Protein AF-A0A9X8ITJ8-F1 (afdb_monomer)

Radius of gyration: 40.91 Å; Cα contacts (8 Å, |Δi|>4): 248; chains: 1; bounding box: 69×49×124 Å

Nearest PDB structures (foldseek):
  6hq7-assembly1_B  TM=3.223E-01  e=3.872E-01  Bdellovibrio bacteriovorus HD100
  9g13-assembly1_C  TM=2.365E-01  e=6.715E-01  Lama glama
  7nj5-assembly1_F  TM=3.091E-01  e=2.255E+00  Camelidae mixed library
  4n8p-assembly1_A-2  TM=1.541E-01  e=2.255E+00  Ornithorhynchus anatinus

InterPro domains:
  IPR001633 EAL domain [PS50883] (150-188)
  IPR024744 Putative cyclic diguanylate phosphodiesterase, CSS motif-containing domain [PF12792] (1-122)
  IPR035919 EAL domain superfamily [SSF141868] (155-188)

Mean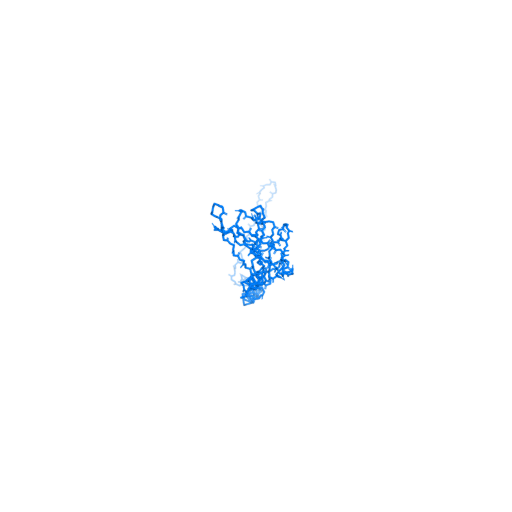 predicted aligned error: 10.71 Å

Organism: Bacillus cereus (NCBI:txid1396)

Structure (mmCIF, N/CA/C/O backbone):
data_AF-A0A9X8ITJ8-F1
#
_entry.id   AF-A0A9X8ITJ8-F1
#
loop_
_atom_site.group_PDB
_atom_site.id
_atom_site.type_symbol
_atom_site.label_atom_id
_atom_site.label_alt_id
_atom_site.label_comp_id
_atom_site.label_asym_id
_atom_site.label_entity_id
_atom_site.label_seq_id
_atom_site.pdbx_PDB_ins_code
_atom_site.Cartn_x
_atom_site.Cartn_y
_atom_site.Cartn_z
_atom_site.occupancy
_atom_site.B_iso_or_equiv
_atom_site.auth_seq_id
_atom_site.auth_comp_id
_atom_site.auth_asym_id
_atom_site.auth_atom_id
_atom_site.pdbx_PDB_model_num
ATOM 1 N N . SER A 1 1 ? -12.767 -15.188 39.287 1.00 61.22 1 SER A N 1
ATOM 2 C CA . SER A 1 1 ? -12.735 -13.930 40.061 1.00 61.22 1 SER A CA 1
ATOM 3 C C . SER A 1 1 ? -12.943 -12.773 39.098 1.00 61.22 1 SER A C 1
ATOM 5 O O . SER A 1 1 ? -12.322 -12.807 38.046 1.00 61.22 1 SER A O 1
ATOM 7 N N . SER A 1 2 ? -13.831 -11.817 39.389 1.00 78.44 2 SER A N 1
ATOM 8 C CA . SER A 1 2 ? -14.044 -10.599 38.577 1.00 78.44 2 SER A CA 1
ATOM 9 C C . SER A 1 2 ? -13.356 -9.415 39.270 1.00 78.44 2 SER A C 1
ATOM 11 O O . SER A 1 2 ? -13.394 -9.357 40.498 1.00 78.44 2 SER A O 1
ATOM 13 N N . LEU A 1 3 ? -12.731 -8.503 38.508 1.00 83.25 3 LEU A N 1
ATOM 14 C CA . LEU A 1 3 ? -11.999 -7.340 39.044 1.00 83.25 3 LEU A CA 1
ATOM 15 C C . LEU A 1 3 ? -12.893 -6.438 39.911 1.00 83.25 3 LEU A C 1
ATOM 17 O O . LEU A 1 3 ? -12.451 -5.945 40.942 1.00 83.25 3 LEU A O 1
ATOM 21 N N . PHE A 1 4 ? -14.156 -6.271 39.512 1.00 84.50 4 PHE A N 1
ATOM 22 C CA . PHE A 1 4 ? -15.108 -5.366 40.164 1.00 84.50 4 PHE A CA 1
ATOM 23 C C . PHE A 1 4 ? -16.274 -6.078 40.862 1.00 84.50 4 PHE A C 1
ATOM 25 O O . PHE A 1 4 ? -17.150 -5.427 41.421 1.00 84.50 4 PHE A O 1
ATOM 32 N N . GLY A 1 5 ? -16.323 -7.412 40.840 1.00 88.31 5 GLY A N 1
ATOM 33 C CA . GLY A 1 5 ? -17.484 -8.157 41.330 1.00 88.31 5 GLY A CA 1
ATOM 34 C C . GLY A 1 5 ? -18.750 -7.831 40.527 1.00 88.31 5 GLY A C 1
ATOM 35 O O . GLY A 1 5 ? -18.713 -7.811 39.295 1.00 88.31 5 GLY A O 1
ATOM 36 N N . GLN A 1 6 ? -19.869 -7.615 41.223 1.00 86.94 6 GLN A N 1
ATOM 37 C CA . GLN A 1 6 ? -21.083 -7.056 40.626 1.00 86.94 6 GLN A CA 1
ATOM 38 C C . GLN A 1 6 ? -20.930 -5.539 40.511 1.00 86.94 6 GLN A C 1
ATOM 40 O O . GLN A 1 6 ? -20.801 -4.852 41.521 1.00 86.94 6 GLN A O 1
ATOM 45 N N . PHE A 1 7 ? -20.993 -5.022 39.289 1.00 86.62 7 PHE A N 1
ATOM 46 C CA . PHE A 1 7 ? -20.994 -3.589 39.021 1.00 86.62 7 PHE A CA 1
ATOM 47 C C . PHE A 1 7 ? -22.157 -3.235 38.092 1.00 86.62 7 PHE A C 1
ATOM 49 O O . PHE A 1 7 ? -22.729 -4.101 37.426 1.00 86.62 7 PHE A O 1
ATOM 56 N N . LYS A 1 8 ? -22.524 -1.955 38.071 1.00 86.12 8 LYS A N 1
ATOM 57 C CA . LYS A 1 8 ? -23.558 -1.414 37.191 1.00 86.12 8 LYS A CA 1
ATOM 58 C C . LYS A 1 8 ? -23.012 -0.160 36.529 1.00 86.12 8 LYS A C 1
ATOM 60 O O . LYS A 1 8 ? -22.630 0.775 37.224 1.00 86.12 8 LYS A O 1
ATOM 65 N N . GLU A 1 9 ? -23.012 -0.146 35.207 1.00 85.12 9 GLU A N 1
ATOM 66 C CA . GLU A 1 9 ? -22.560 0.981 34.396 1.00 85.12 9 GLU A CA 1
ATOM 67 C C . GLU A 1 9 ? -23.634 1.324 33.363 1.00 85.12 9 GLU A C 1
ATOM 69 O O . GLU A 1 9 ? -24.359 0.446 32.884 1.00 85.12 9 GLU A O 1
ATOM 74 N N . ALA A 1 10 ? -23.794 2.614 33.074 1.00 86.00 10 ALA A N 1
ATOM 75 C CA . ALA A 1 10 ? -24.738 3.067 32.065 1.00 86.00 10 ALA A CA 1
ATOM 76 C C . ALA A 1 10 ? -24.139 2.844 30.672 1.00 86.00 10 ALA A C 1
ATOM 78 O O . ALA A 1 10 ? -23.061 3.342 30.372 1.00 86.00 10 ALA A O 1
ATOM 79 N N . VAL A 1 11 ? -24.857 2.120 29.812 1.00 87.00 11 VAL A N 1
ATOM 80 C CA . VAL A 1 11 ? -24.461 1.913 28.414 1.00 87.00 11 VAL A CA 1
ATOM 81 C C . VAL A 1 11 ? -25.235 2.895 27.544 1.00 87.00 11 VAL A C 1
ATOM 83 O O . VAL A 1 11 ? -26.450 2.759 27.389 1.00 87.00 11 VAL A O 1
ATOM 86 N N . ASN A 1 12 ? -24.542 3.874 26.969 1.00 88.69 12 ASN A N 1
ATOM 87 C CA . ASN A 1 12 ? -25.133 4.824 26.034 1.00 88.69 12 ASN A CA 1
ATOM 88 C C . ASN A 1 12 ? -25.007 4.299 24.597 1.00 88.69 12 ASN A C 1
ATOM 90 O O . ASN A 1 12 ? -23.912 4.035 24.113 1.00 88.69 12 ASN A O 1
ATOM 94 N N . ALA A 1 13 ? -26.132 4.145 23.895 1.00 87.00 13 ALA A N 1
ATOM 95 C CA . ALA A 1 13 ? -26.123 3.641 22.522 1.00 87.00 13 ALA A CA 1
ATOM 96 C C . ALA A 1 13 ? -25.515 4.641 21.521 1.00 87.00 13 ALA A C 1
ATOM 98 O O . ALA A 1 13 ? -25.055 4.218 20.465 1.00 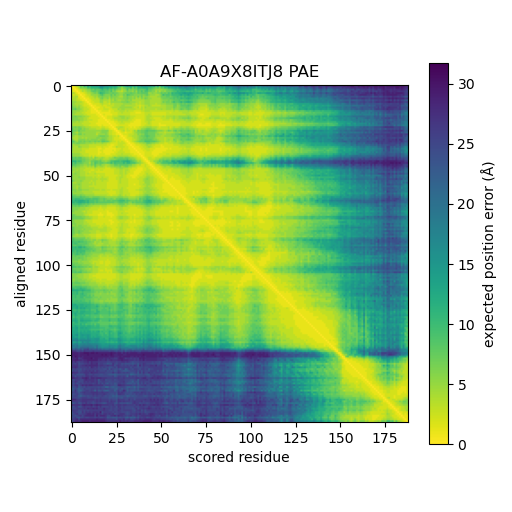87.00 13 ALA A O 1
ATOM 99 N N . GLY A 1 14 ? -25.502 5.938 21.855 1.00 88.75 14 GLY A N 1
ATOM 100 C CA . GLY A 1 14 ? -24.944 6.995 21.006 1.00 88.75 14 GLY A CA 1
ATOM 101 C C . GLY A 1 14 ? -23.421 6.952 20.867 1.00 88.75 14 GLY A C 1
ATOM 102 O O . GLY A 1 14 ? -22.895 7.504 19.908 1.00 88.75 14 GLY A O 1
ATOM 103 N N . ASP A 1 15 ? -22.727 6.257 21.770 1.00 91.25 15 ASP A N 1
ATOM 104 C CA . ASP A 1 15 ? -21.266 6.121 21.719 1.00 91.25 15 ASP A CA 1
ATOM 105 C C . ASP A 1 15 ? -20.824 5.092 20.659 1.00 91.25 15 ASP A C 1
ATOM 107 O O . ASP A 1 15 ? -19.656 5.029 20.280 1.00 91.25 15 ASP A O 1
ATOM 111 N N . TYR A 1 16 ? -21.762 4.278 20.160 1.00 93.44 16 TYR A N 1
ATOM 112 C CA . TYR A 1 16 ? -21.500 3.219 19.195 1.00 93.44 16 TYR A CA 1
ATOM 113 C C . TYR A 1 16 ? -21.839 3.683 17.776 1.00 93.44 16 TYR A C 1
ATOM 115 O O . TYR A 1 16 ? -22.975 4.064 17.484 1.00 93.44 16 TYR A O 1
ATOM 123 N N . HIS A 1 17 ? -20.888 3.532 16.858 1.00 94.06 17 HIS A N 1
ATOM 124 C CA . HIS A 1 17 ? -21.125 3.632 15.426 1.00 94.06 17 HIS A CA 1
ATOM 125 C C . HIS A 1 17 ? -22.205 2.621 15.012 1.00 94.06 17 HIS A C 1
ATOM 127 O O . HIS A 1 17 ? -22.133 1.430 15.347 1.00 94.06 17 HIS A O 1
ATOM 133 N N . GLU A 1 18 ? -23.258 3.127 14.363 1.00 90.44 18 GLU A N 1
ATOM 134 C CA . GLU A 1 18 ? -24.483 2.384 14.025 1.00 90.44 18 GLU A CA 1
ATOM 135 C C . GLU A 1 18 ? -25.140 1.657 15.220 1.00 90.44 18 GLU A C 1
ATOM 137 O O . GLU A 1 18 ? -25.845 0.659 15.050 1.00 90.44 18 GLU A O 1
ATOM 142 N N . GLY A 1 19 ? -24.891 2.111 16.453 1.00 90.19 19 GLY A N 1
ATOM 143 C CA . GLY A 1 19 ? -25.394 1.468 17.669 1.00 90.19 19 GLY A CA 1
ATOM 144 C C . GLY A 1 19 ? -24.746 0.113 17.999 1.00 90.19 19 GLY A C 1
ATOM 145 O O . GLY A 1 19 ? -25.226 -0.569 18.915 1.00 90.19 19 GLY A O 1
ATOM 146 N N . LYS A 1 20 ? -23.692 -0.289 17.265 1.00 92.12 20 LYS A N 1
ATOM 147 C CA . LYS A 1 20 ? -23.079 -1.629 17.320 1.00 92.12 20 LYS A CA 1
ATOM 148 C C . LYS A 1 20 ? -21.601 -1.648 17.686 1.00 92.12 20 LYS A C 1
ATOM 150 O O . LYS A 1 20 ? -21.217 -2.499 18.479 1.00 92.12 20 LYS A O 1
ATOM 155 N N . LEU A 1 21 ? -20.765 -0.789 17.105 1.00 95.62 21 LEU A N 1
ATOM 156 C CA . LEU A 1 21 ? -19.313 -0.830 17.317 1.00 95.62 21 LEU A CA 1
ATOM 157 C C . LEU A 1 21 ? -18.799 0.457 17.935 1.00 95.62 21 LEU A C 1
ATOM 159 O O . LEU A 1 21 ? -19.155 1.540 17.495 1.00 95.62 21 LEU A O 1
ATOM 163 N N . TRP A 1 22 ? -17.895 0.339 18.896 1.00 95.38 22 TRP A N 1
ATOM 164 C CA . TRP A 1 22 ? -17.205 1.483 19.471 1.00 95.38 22 TRP A CA 1
ATOM 165 C C . TRP A 1 22 ? -15.715 1.193 19.588 1.00 95.38 22 TRP A C 1
ATOM 167 O O . TRP A 1 22 ? -15.311 0.275 20.299 1.00 95.38 22 TRP A O 1
ATOM 177 N N . LEU A 1 23 ? -14.904 1.964 18.867 1.00 96.31 23 LEU A N 1
ATOM 178 C CA . LEU A 1 23 ? -13.454 1.976 19.019 1.00 96.31 23 LEU A CA 1
ATOM 179 C C . LEU A 1 23 ? -13.082 3.104 19.984 1.00 96.31 23 LEU A C 1
ATOM 181 O O . LEU A 1 23 ? -13.291 4.272 19.662 1.00 96.31 23 LEU A O 1
ATOM 185 N N . MET A 1 24 ? -12.554 2.763 21.155 1.00 93.69 24 MET A N 1
ATOM 186 C CA . MET A 1 24 ? -12.195 3.715 22.210 1.00 93.69 24 MET A CA 1
ATOM 187 C C . MET A 1 24 ? -10.694 3.718 22.490 1.00 93.69 24 MET A C 1
ATOM 189 O O . MET A 1 24 ? -10.022 2.691 22.371 1.00 93.69 24 MET A O 1
ATOM 193 N N . ASN A 1 25 ? -10.188 4.876 22.910 1.00 92.00 25 ASN A N 1
ATOM 194 C CA . ASN A 1 25 ? -8.800 5.063 23.315 1.00 92.00 25 ASN A CA 1
ATOM 195 C C . ASN A 1 25 ? -8.620 4.783 24.816 1.00 92.00 25 ASN A C 1
ATOM 197 O O . ASN A 1 25 ? -8.371 5.699 25.595 1.00 92.00 25 ASN A O 1
ATOM 201 N N . GLY A 1 26 ? -8.838 3.535 25.230 1.00 87.88 26 GLY A N 1
ATOM 202 C CA . GLY A 1 26 ? -8.689 3.137 26.629 1.00 87.88 26 GLY A CA 1
ATOM 203 C C . GLY A 1 26 ? -9.954 3.187 27.472 1.00 87.88 26 GLY A C 1
ATOM 204 O O . GLY A 1 26 ? -11.018 3.651 27.064 1.00 87.88 26 GLY A O 1
ATOM 205 N N . ASN A 1 27 ? -9.816 2.640 28.677 1.00 85.06 27 ASN A N 1
ATOM 206 C CA . ASN A 1 27 ? -10.841 2.602 29.714 1.00 85.06 27 ASN A CA 1
ATOM 207 C C . ASN A 1 27 ? -10.181 2.784 31.103 1.00 85.06 27 ASN A C 1
ATOM 209 O O . ASN A 1 27 ? -8.955 2.765 31.199 1.00 85.06 27 ASN A O 1
ATOM 213 N N . PRO A 1 28 ? -10.945 2.917 32.202 1.00 84.44 28 PRO A N 1
ATOM 214 C CA . PRO A 1 28 ? -10.369 3.127 33.537 1.00 84.44 28 PRO A CA 1
ATOM 215 C C . PRO A 1 28 ? -9.433 2.015 34.055 1.00 84.44 28 PRO A C 1
ATOM 217 O O . PRO A 1 28 ? -8.672 2.253 34.988 1.00 84.44 28 PRO A O 1
ATOM 220 N N . VAL A 1 29 ? -9.495 0.804 33.489 1.00 84.81 29 VAL A N 1
ATOM 221 C CA . VAL A 1 29 ? -8.625 -0.339 33.830 1.00 84.81 29 VAL A CA 1
ATOM 222 C C . VAL A 1 29 ? -7.373 -0.373 32.952 1.00 84.81 29 VAL A C 1
ATOM 224 O O . VAL A 1 29 ? -6.291 -0.693 33.436 1.00 84.81 29 VAL A O 1
ATOM 227 N N . THR A 1 30 ? -7.516 -0.037 31.671 1.00 84.31 30 THR A N 1
ATOM 228 C CA . THR A 1 30 ? -6.456 0.001 30.657 1.00 84.31 30 THR A CA 1
ATOM 229 C C . THR A 1 30 ? -6.493 1.352 29.927 1.00 84.31 30 THR A C 1
ATOM 231 O O . THR A 1 30 ? -7.012 1.426 28.808 1.00 84.31 30 THR A O 1
ATOM 234 N N . PRO A 1 31 ? -5.994 2.438 30.550 1.00 85.62 31 PRO A N 1
ATOM 235 C CA . PRO A 1 31 ? -6.132 3.795 30.012 1.00 85.62 31 PRO A CA 1
ATOM 236 C C . PRO A 1 31 ? -5.378 4.005 28.699 1.00 85.62 31 PRO A C 1
ATOM 238 O O . PRO A 1 31 ? -5.833 4.749 27.843 1.00 85.62 31 PRO A O 1
ATOM 241 N N . ASP A 1 32 ? -4.260 3.300 28.524 1.00 85.19 32 ASP A N 1
ATOM 242 C CA . ASP A 1 32 ? -3.345 3.485 27.393 1.00 85.19 32 ASP A CA 1
ATOM 243 C C . ASP A 1 32 ? -3.500 2.396 26.319 1.00 85.19 32 ASP A C 1
ATOM 245 O O . ASP A 1 32 ? -2.586 2.140 25.534 1.00 85.19 32 ASP A O 1
ATOM 249 N N . THR A 1 33 ? -4.618 1.665 26.319 1.00 89.31 33 THR A N 1
ATOM 250 C CA . THR A 1 33 ? -4.833 0.537 25.404 1.00 89.31 33 THR A CA 1
ATOM 251 C C . THR A 1 33 ? -6.149 0.686 24.668 1.00 89.31 33 THR A C 1
ATOM 253 O O . THR A 1 33 ? -7.213 0.712 25.281 1.00 89.31 33 THR A O 1
ATOM 256 N N . ALA A 1 34 ? -6.081 0.737 23.338 1.00 94.12 34 ALA A N 1
ATOM 257 C CA . ALA A 1 34 ? -7.263 0.754 22.491 1.00 94.12 34 ALA A CA 1
ATOM 258 C C . ALA A 1 34 ? -8.202 -0.422 22.819 1.00 94.12 34 ALA A C 1
ATOM 260 O O . ALA A 1 34 ? -7.753 -1.531 23.106 1.00 94.12 34 ALA A O 1
ATOM 261 N N . LEU A 1 35 ? -9.511 -0.198 22.744 1.00 94.81 35 LEU A N 1
ATOM 262 C CA . LEU A 1 35 ? -10.512 -1.240 22.959 1.00 94.81 35 LEU A CA 1
ATOM 263 C C . LEU A 1 35 ? -11.596 -1.122 21.893 1.00 94.81 35 LEU A C 1
ATOM 265 O O . LEU A 1 35 ? -12.083 -0.030 21.607 1.00 94.81 35 LEU A O 1
ATOM 269 N N . LEU A 1 36 ? -11.986 -2.251 21.314 1.00 95.56 36 LEU A N 1
ATOM 270 C CA . LEU A 1 36 ? -13.118 -2.328 20.402 1.00 95.56 36 LEU A 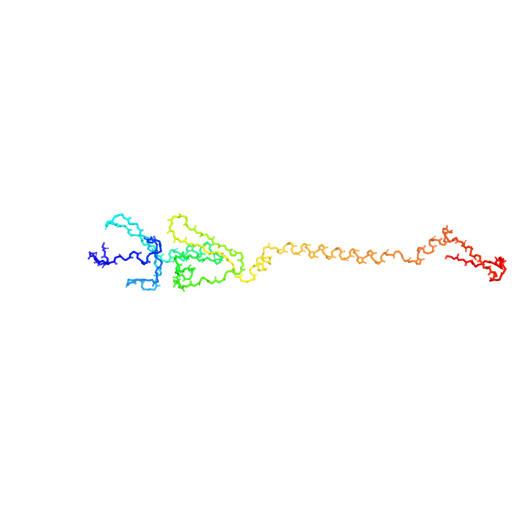CA 1
ATOM 271 C C . LEU A 1 36 ? -14.263 -3.054 21.096 1.00 95.56 36 LEU A C 1
ATOM 273 O O . LEU A 1 36 ? -14.138 -4.225 21.453 1.00 95.56 36 LEU A O 1
ATOM 277 N N . ILE A 1 37 ? -15.380 -2.365 21.281 1.00 95.19 37 ILE A N 1
ATOM 278 C CA . ILE A 1 37 ? -16.580 -2.924 21.894 1.00 95.19 37 ILE A CA 1
ATOM 279 C C . ILE A 1 37 ? -17.603 -3.203 20.803 1.00 95.19 37 ILE A C 1
ATOM 281 O O . ILE A 1 37 ? -17.963 -2.312 20.037 1.00 95.19 37 ILE A O 1
ATOM 285 N N . TYR A 1 38 ? -18.098 -4.435 20.766 1.00 95.19 38 TYR A N 1
ATOM 286 C CA . TYR A 1 38 ? -19.255 -4.813 19.971 1.00 95.19 38 TYR A CA 1
ATOM 287 C C . TYR A 1 38 ? -20.469 -5.015 20.873 1.00 95.19 38 TYR A C 1
ATOM 289 O O . TYR A 1 38 ? -20.425 -5.765 21.852 1.00 95.19 38 TYR A O 1
ATOM 297 N N . ARG A 1 39 ? -21.562 -4.349 20.511 1.00 93.38 39 ARG A N 1
ATOM 298 C CA . ARG A 1 39 ? -22.846 -4.359 21.194 1.00 93.38 39 ARG A CA 1
ATOM 299 C C . ARG A 1 39 ? -23.886 -5.058 20.337 1.00 93.38 39 ARG A C 1
ATOM 301 O O . ARG A 1 39 ? -24.201 -4.624 19.230 1.00 93.38 39 ARG A O 1
ATOM 308 N N . LEU A 1 40 ? -24.476 -6.099 20.910 1.00 92.62 40 LEU A N 1
ATOM 309 C CA . LEU A 1 40 ? -25.693 -6.720 20.414 1.00 92.62 40 LEU A CA 1
ATOM 310 C C . LEU A 1 40 ? -26.828 -6.371 21.374 1.00 92.62 40 LEU A C 1
ATOM 312 O O . LEU A 1 40 ? -26.771 -6.718 22.551 1.00 92.62 40 LEU A O 1
ATOM 316 N N . SER A 1 41 ? -27.851 -5.677 20.889 1.00 89.00 41 SER A N 1
ATOM 317 C CA . SER A 1 41 ? -29.014 -5.297 21.696 1.00 89.00 41 SER A CA 1
ATOM 318 C C . SER A 1 41 ? -30.269 -6.034 21.258 1.00 89.00 41 SER A C 1
ATOM 320 O O . SER A 1 41 ? -30.531 -6.111 20.059 1.00 89.00 41 SER A O 1
ATOM 322 N N . ASP A 1 42 ? -31.057 -6.486 22.232 1.00 87.19 42 ASP A N 1
ATOM 323 C CA . ASP A 1 42 ? -32.380 -7.077 22.039 1.00 87.19 42 ASP A CA 1
ATOM 324 C C . ASP A 1 42 ? -33.349 -6.554 23.118 1.00 87.19 42 ASP A C 1
ATOM 326 O O . ASP A 1 42 ? -33.290 -6.931 24.293 1.00 87.19 42 ASP A O 1
ATOM 330 N N . GLY A 1 43 ? -34.211 -5.612 22.727 1.00 83.25 43 GLY A N 1
ATOM 331 C CA . GLY A 1 43 ? -35.138 -4.935 23.635 1.00 83.25 43 GLY A CA 1
ATOM 332 C C . GLY A 1 43 ? -34.426 -4.262 24.827 1.00 83.25 43 GLY A C 1
ATOM 333 O O . GLY A 1 43 ? -33.521 -3.453 24.610 1.00 83.25 43 GLY A O 1
ATOM 334 N N . PRO A 1 44 ? -34.826 -4.548 26.085 1.00 81.56 44 PRO A N 1
ATOM 335 C CA . PRO A 1 44 ? -34.189 -3.985 27.279 1.00 81.56 44 PRO A CA 1
ATOM 336 C C . PRO A 1 44 ? -32.859 -4.669 27.645 1.00 81.56 44 PRO A C 1
ATOM 338 O O . PRO A 1 44 ? -32.178 -4.216 28.564 1.00 81.56 44 PRO A O 1
ATOM 341 N N . GLY A 1 45 ? -32.510 -5.772 26.976 1.00 84.06 45 GLY A N 1
ATOM 342 C CA . GLY A 1 45 ? -31.301 -6.549 27.218 1.00 84.06 45 GLY A CA 1
ATOM 343 C C . GLY A 1 45 ? -30.263 -6.383 26.110 1.00 84.06 45 GLY A C 1
ATOM 344 O O . GLY A 1 45 ? -30.527 -5.878 25.019 1.00 84.06 45 GLY A O 1
ATOM 345 N N . GLY A 1 46 ? -29.043 -6.826 26.384 1.00 89.00 46 GLY A N 1
ATOM 346 C CA . GLY A 1 46 ? -27.984 -6.846 25.389 1.00 89.00 46 GLY A CA 1
ATOM 347 C C . GLY A 1 46 ? -26.755 -7.589 25.880 1.00 89.00 46 GLY A C 1
ATOM 348 O O . GLY A 1 46 ? -26.585 -7.818 27.077 1.00 89.00 46 GLY A O 1
ATOM 349 N N .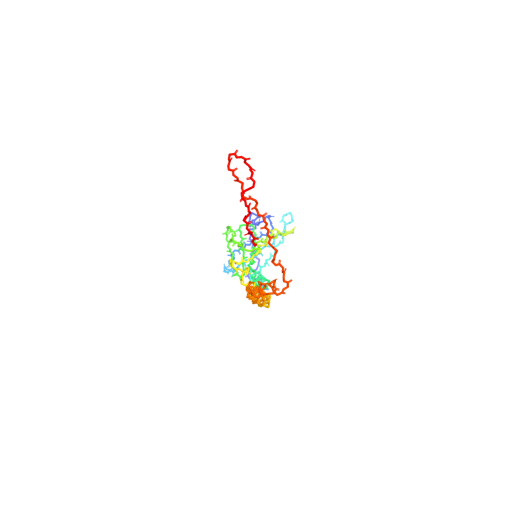 ALA A 1 47 ? -25.902 -7.956 24.934 1.00 92.38 47 ALA A N 1
ATOM 350 C CA . ALA A 1 47 ? -24.590 -8.519 25.182 1.00 92.38 47 ALA A CA 1
ATOM 351 C C . ALA A 1 47 ? -23.523 -7.569 24.637 1.00 92.38 47 ALA A C 1
ATOM 353 O O . ALA A 1 47 ? -23.675 -6.976 23.565 1.00 92.38 47 ALA A O 1
ATOM 354 N N . LEU A 1 48 ? -22.435 -7.445 25.387 1.00 93.00 48 LEU A N 1
ATOM 355 C CA . LEU A 1 48 ? -21.247 -6.706 24.993 1.00 93.00 48 LEU A CA 1
ATOM 356 C C . LEU A 1 48 ? -20.095 -7.698 24.910 1.00 93.00 48 LEU A C 1
ATOM 358 O O . LEU A 1 48 ? -19.923 -8.531 25.800 1.00 93.00 48 LEU A O 1
ATOM 362 N N . THR A 1 49 ? -19.300 -7.596 23.856 1.00 93.19 49 THR A N 1
ATOM 363 C CA . THR A 1 49 ? -17.998 -8.254 23.784 1.00 93.19 49 THR A CA 1
ATOM 364 C C . THR A 1 49 ? -16.946 -7.207 23.495 1.00 93.19 49 THR A C 1
ATOM 366 O O . THR A 1 49 ? -17.187 -6.258 22.750 1.00 93.19 49 THR A O 1
ATOM 369 N N . THR A 1 50 ? -15.777 -7.383 24.089 1.00 92.12 50 THR A N 1
ATOM 370 C CA . THR A 1 50 ? -14.655 -6.472 23.923 1.00 92.12 50 THR A CA 1
ATOM 371 C C . THR A 1 50 ? -13.495 -7.197 23.256 1.00 92.12 50 THR A C 1
ATOM 373 O O . THR A 1 50 ? -13.289 -8.396 23.447 1.00 92.12 50 THR A O 1
ATOM 376 N N . LEU A 1 51 ? -12.762 -6.467 22.428 1.00 92.88 51 LEU A N 1
ATOM 377 C CA . LEU A 1 51 ? -11.534 -6.895 21.780 1.00 92.88 51 LEU A CA 1
ATOM 378 C C . LEU A 1 51 ? -10.438 -5.921 22.182 1.00 92.88 51 LEU A C 1
ATOM 380 O O . LEU A 1 51 ? -10.572 -4.712 21.992 1.00 92.88 51 LEU A O 1
ATOM 384 N N . ASP A 1 52 ? -9.360 -6.467 22.732 1.00 92.31 52 ASP A N 1
ATOM 385 C CA . ASP A 1 52 ? -8.165 -5.703 23.064 1.00 92.31 52 ASP A CA 1
ATOM 386 C C . ASP A 1 52 ? -7.508 -5.173 21.777 1.00 92.31 52 ASP A C 1
ATOM 388 O O . ASP A 1 52 ? -7.280 -5.915 20.812 1.00 92.31 52 ASP A O 1
ATOM 392 N N . GLY A 1 53 ? -7.194 -3.880 21.762 1.00 91.50 53 GLY A N 1
ATOM 393 C CA . GLY A 1 53 ? -6.507 -3.203 20.672 1.00 91.50 53 GLY A CA 1
ATOM 394 C C . GLY A 1 53 ? -5.118 -3.761 20.376 1.00 91.50 53 GLY A C 1
ATOM 395 O O . GLY A 1 53 ? -4.651 -3.656 19.238 1.00 91.50 53 GLY A O 1
ATOM 396 N N . TYR A 1 54 ? -4.486 -4.445 21.331 1.00 92.25 54 TYR A N 1
ATOM 397 C CA . TYR A 1 54 ? -3.280 -5.233 21.092 1.00 92.25 54 TYR A CA 1
ATOM 398 C C . TYR A 1 54 ? -3.495 -6.285 19.994 1.00 92.25 54 TYR A C 1
ATOM 400 O O . TYR A 1 54 ? -2.663 -6.440 19.099 1.00 92.25 54 TYR A O 1
ATOM 408 N N . HIS A 1 55 ? -4.631 -6.988 20.002 1.00 94.06 55 HIS A N 1
ATOM 409 C CA . HIS A 1 55 ? -4.931 -7.975 18.965 1.00 94.06 55 HIS A CA 1
ATOM 410 C C . HIS A 1 55 ? -5.207 -7.315 17.616 1.00 94.06 55 HIS A C 1
ATOM 412 O O . HIS A 1 55 ? -4.736 -7.806 16.591 1.00 94.06 55 HIS A O 1
ATOM 418 N N . LEU A 1 56 ? -5.916 -6.186 17.614 1.00 94.06 56 LEU A N 1
ATOM 419 C CA . LEU A 1 56 ? -6.227 -5.446 16.392 1.00 94.06 56 LEU A CA 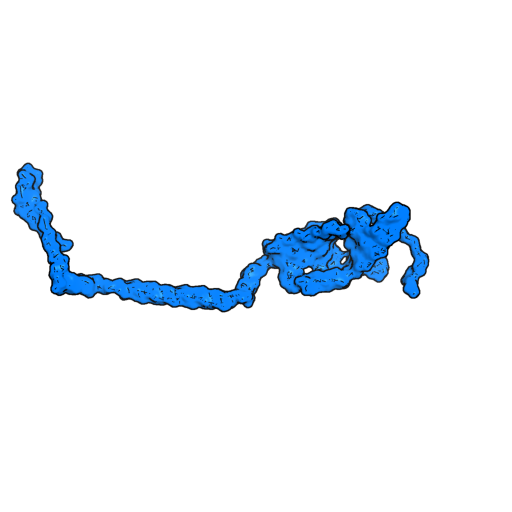1
ATOM 420 C C . LEU A 1 56 ? -4.956 -4.915 15.722 1.00 94.06 56 LEU A C 1
ATOM 422 O O . LEU A 1 56 ? -4.694 -5.227 14.563 1.00 94.06 56 LEU A O 1
ATOM 426 N N . SER A 1 57 ? -4.126 -4.189 16.468 1.00 94.62 57 SER A N 1
ATOM 427 C CA . SER A 1 57 ? -2.854 -3.645 15.976 1.00 94.62 57 SER A CA 1
ATOM 428 C C . SER A 1 57 ? -1.891 -4.740 15.518 1.00 94.62 57 SER A C 1
ATOM 430 O O . SER A 1 57 ? -1.234 -4.596 14.487 1.00 94.62 57 SER A O 1
ATOM 432 N N . ASN A 1 58 ? -1.850 -5.880 16.214 1.00 95.06 58 ASN A N 1
ATOM 433 C CA . ASN A 1 58 ? -1.063 -7.032 15.786 1.00 95.06 58 ASN A CA 1
ATOM 434 C C . ASN A 1 58 ? -1.547 -7.621 14.460 1.00 95.06 58 ASN A C 1
ATOM 436 O O . ASN A 1 58 ? -0.715 -7.941 13.612 1.00 95.06 58 ASN A O 1
ATOM 440 N N . ILE A 1 59 ? -2.860 -7.773 14.268 1.00 94.56 59 ILE A N 1
ATOM 441 C CA . ILE A 1 59 ? -3.427 -8.265 13.006 1.00 94.56 59 ILE A CA 1
ATOM 442 C C . ILE A 1 59 ? -3.111 -7.281 11.875 1.00 94.56 59 ILE A C 1
ATOM 444 O O . ILE A 1 59 ? -2.612 -7.701 10.830 1.00 94.56 59 ILE A O 1
ATOM 448 N N . LEU A 1 60 ? -3.311 -5.978 12.104 1.00 95.06 60 LEU A N 1
ATOM 449 C CA . LEU A 1 60 ? -2.966 -4.931 11.140 1.00 95.06 60 LEU A CA 1
ATOM 450 C C . LEU A 1 60 ? -1.477 -4.975 10.778 1.00 95.06 60 LEU A C 1
ATOM 452 O O . LEU A 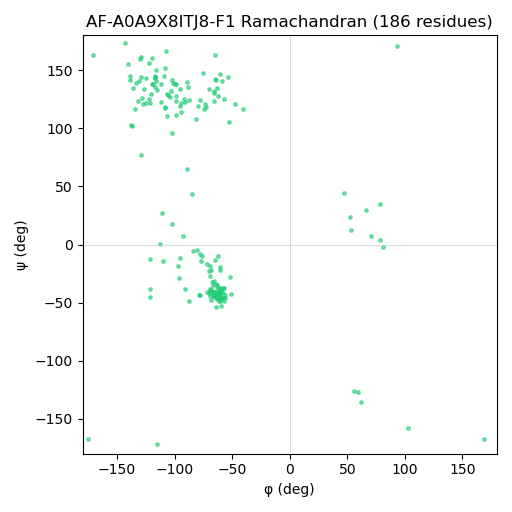1 60 ? -1.140 -4.904 9.603 1.00 95.06 60 LEU A O 1
ATOM 456 N N . ARG A 1 61 ? -0.581 -5.181 11.749 1.00 94.69 61 ARG A N 1
ATOM 457 C CA . ARG A 1 61 ? 0.864 -5.305 11.503 1.00 94.69 61 ARG A CA 1
ATOM 458 C C . ARG A 1 61 ? 1.239 -6.584 10.751 1.00 94.69 61 ARG A C 1
ATOM 460 O O . ARG A 1 61 ? 2.148 -6.572 9.925 1.00 94.69 61 ARG A O 1
ATOM 467 N N . LEU A 1 62 ? 0.575 -7.701 11.051 1.00 93.62 62 LEU A N 1
ATOM 468 C CA . LEU A 1 62 ? 0.881 -8.997 10.446 1.00 93.62 62 LEU A CA 1
ATOM 469 C C . LEU A 1 62 ? 0.444 -9.055 8.978 1.00 93.62 62 LEU A C 1
ATOM 471 O O . LEU A 1 62 ? 1.178 -9.601 8.153 1.00 93.62 62 LEU A O 1
ATOM 475 N N . ILE A 1 63 ? -0.730 -8.495 8.673 1.00 92.06 63 ILE A N 1
ATOM 476 C CA . ILE A 1 63 ? -1.273 -8.403 7.313 1.00 92.06 63 ILE A CA 1
ATOM 477 C C . ILE A 1 63 ? -0.577 -7.262 6.554 1.00 92.06 63 ILE A C 1
ATOM 479 O O . ILE A 1 63 ? -0.160 -7.435 5.411 1.00 92.06 63 ILE A O 1
ATOM 483 N N . GLY A 1 64 ? -0.393 -6.115 7.208 1.00 86.56 64 GLY A N 1
ATOM 484 C CA . GLY A 1 64 ? 0.124 -4.868 6.646 1.00 86.56 64 GLY A CA 1
ATOM 485 C C . GLY A 1 64 ? 1.645 -4.756 6.617 1.00 86.56 64 GLY A C 1
ATOM 486 O O . GLY A 1 64 ? 2.196 -3.727 6.989 1.00 86.56 64 GLY A O 1
ATOM 487 N N . ARG A 1 65 ? 2.368 -5.814 6.225 1.00 84.12 65 ARG A N 1
ATOM 488 C CA . ARG A 1 65 ? 3.849 -5.803 6.276 1.00 84.12 65 ARG A CA 1
ATOM 489 C C . ARG A 1 65 ? 4.476 -4.703 5.422 1.00 84.12 65 ARG A C 1
ATOM 491 O O . ARG A 1 65 ? 5.488 -4.127 5.803 1.00 84.12 65 ARG A O 1
ATOM 498 N N . GLN A 1 66 ? 3.909 -4.480 4.242 1.00 83.31 66 GLN A N 1
ATOM 499 C CA . GLN A 1 66 ? 4.360 -3.472 3.277 1.00 83.31 66 GLN A CA 1
ATOM 500 C C . GLN A 1 66 ? 3.252 -2.466 2.943 1.00 83.31 66 GLN A C 1
ATOM 502 O O . GLN A 1 66 ? 3.531 -1.428 2.353 1.00 83.31 66 GLN A O 1
ATOM 507 N N . THR A 1 67 ? 2.010 -2.763 3.331 1.00 90.75 67 THR A N 1
ATOM 508 C CA . THR A 1 67 ? 0.836 -1.908 3.164 1.00 90.75 67 THR A CA 1
ATOM 509 C C . THR A 1 67 ? 0.531 -1.167 4.456 1.00 90.75 67 THR A C 1
ATOM 511 O O . THR A 1 67 ? 0.550 -1.735 5.545 1.00 90.75 67 THR A O 1
ATOM 514 N N . LEU A 1 68 ? 0.181 0.105 4.332 1.00 93.06 68 LEU A N 1
ATOM 515 C CA . LEU A 1 68 ? -0.463 0.851 5.399 1.00 93.06 68 LEU A CA 1
ATOM 516 C C . LEU A 1 68 ? -1.901 0.356 5.534 1.00 93.06 68 LEU A C 1
ATOM 518 O O . LEU A 1 68 ? -2.673 0.471 4.584 1.00 93.06 68 LEU A O 1
ATOM 522 N N . LEU A 1 69 ? -2.243 -0.194 6.699 1.00 95.75 69 LEU A N 1
ATOM 523 C CA . LEU A 1 69 ? -3.595 -0.635 7.033 1.00 95.75 69 LEU A CA 1
ATOM 524 C C . LEU A 1 69 ? -4.158 0.190 8.187 1.00 95.75 69 LEU A C 1
ATOM 526 O O . LEU A 1 69 ? -3.505 0.367 9.218 1.00 95.75 69 LEU A O 1
ATOM 530 N N . MET A 1 70 ? -5.395 0.639 8.012 1.00 95.88 70 MET A N 1
ATOM 531 C CA . MET A 1 70 ? -6.159 1.407 8.987 1.00 95.88 70 MET A CA 1
ATOM 532 C C . MET A 1 70 ? -7.522 0.763 9.193 1.00 95.88 70 MET A C 1
ATOM 534 O O . MET A 1 70 ? -8.255 0.556 8.230 1.00 95.88 70 MET A O 1
ATOM 538 N N . LEU A 1 71 ? -7.864 0.469 10.445 1.00 96.50 71 LEU A N 1
ATOM 539 C CA . LEU A 1 71 ? -9.216 0.092 10.849 1.00 96.50 71 LEU A CA 1
ATOM 540 C C . LEU A 1 71 ? -9.961 1.357 11.271 1.00 96.50 71 LEU A C 1
ATOM 542 O O . LEU A 1 71 ? -9.495 2.048 12.171 1.00 96.50 71 LEU A O 1
ATOM 546 N N . GLN A 1 72 ? -11.118 1.629 10.679 1.00 96.69 72 GLN A N 1
ATOM 547 C CA . GLN A 1 72 ? -11.947 2.786 11.002 1.00 96.69 72 GLN A CA 1
ATOM 548 C C . GLN A 1 72 ? -13.326 2.352 11.513 1.00 96.69 72 GLN A C 1
ATOM 550 O O . GLN A 1 72 ? -13.957 1.437 10.982 1.00 96.69 72 GLN A O 1
ATOM 555 N N . VAL A 1 73 ? -13.796 3.032 12.558 1.00 96.69 73 VAL A N 1
ATOM 556 C CA . VAL A 1 73 ? -15.121 2.882 13.166 1.00 96.69 73 VAL A CA 1
ATOM 557 C C . VAL A 1 73 ? -15.658 4.285 13.453 1.00 96.69 73 VAL A C 1
ATOM 559 O O . VAL A 1 73 ? -15.241 4.928 14.416 1.00 96.69 73 VAL A O 1
ATOM 562 N N . GLY A 1 74 ? -16.569 4.773 12.608 1.00 93.56 74 GLY A N 1
ATOM 563 C CA . GLY A 1 74 ? -17.019 6.167 12.652 1.00 93.56 74 GLY A CA 1
ATOM 564 C C . GLY A 1 74 ? -15.854 7.144 12.459 1.00 93.56 74 GLY A C 1
ATOM 565 O O . GLY A 1 74 ? -15.074 7.006 11.515 1.00 93.56 74 GLY A O 1
ATOM 566 N N . ASP A 1 75 ? -15.717 8.096 13.382 1.00 93.31 75 ASP A N 1
ATOM 567 C CA . ASP A 1 75 ? -14.648 9.108 13.369 1.00 93.31 75 ASP A CA 1
ATOM 568 C C . ASP A 1 75 ? -13.331 8.624 13.996 1.00 93.31 75 ASP A C 1
ATOM 570 O O . ASP A 1 75 ? -12.330 9.342 13.966 1.00 93.31 75 ASP A O 1
ATOM 574 N N . ASN A 1 76 ? -13.322 7.420 14.575 1.00 95.94 76 ASN A N 1
ATOM 575 C CA . ASN A 1 76 ? -12.157 6.854 15.243 1.00 95.94 76 ASN A CA 1
ATOM 576 C C . ASN A 1 76 ? -11.467 5.840 14.333 1.00 95.94 76 ASN A C 1
ATOM 578 O O . ASN A 1 76 ? -12.121 5.008 13.698 1.00 95.94 76 ASN A O 1
ATOM 582 N N . TRP A 1 77 ? -10.140 5.852 14.312 1.00 96.75 77 TRP A N 1
ATOM 583 C CA . TRP A 1 77 ? -9.353 4.899 13.539 1.00 96.75 77 TRP A CA 1
ATOM 584 C C . TRP A 1 77 ? -8.106 4.423 14.288 1.00 96.75 77 TRP A C 1
ATOM 586 O O . TRP A 1 77 ? -7.613 5.081 15.198 1.00 96.75 77 TRP A O 1
ATOM 596 N N . LEU A 1 78 ? -7.625 3.236 13.924 1.00 96.44 78 LEU A N 1
ATOM 597 C CA . LEU A 1 78 ? -6.512 2.524 14.551 1.00 96.44 78 LEU A CA 1
ATOM 598 C C . LEU A 1 78 ? -5.558 2.010 13.472 1.00 96.44 78 LEU A C 1
ATOM 600 O O . LEU A 1 78 ? -6.001 1.465 12.456 1.00 96.44 78 LEU A O 1
ATOM 604 N N . THR A 1 79 ? -4.252 2.118 13.717 1.00 95.19 79 THR A N 1
ATOM 605 C CA . THR A 1 79 ? -3.222 1.508 12.861 1.00 95.19 79 THR A CA 1
ATOM 606 C C . THR A 1 79 ? -2.435 0.429 13.611 1.00 95.19 79 THR A C 1
ATOM 608 O O . THR A 1 79 ? -2.756 0.036 14.735 1.00 95.19 79 THR A O 1
ATOM 611 N N . ALA A 1 80 ? -1.370 -0.073 12.985 1.00 94.19 80 ALA A N 1
ATOM 612 C CA . ALA A 1 80 ? -0.415 -0.983 13.608 1.00 94.19 80 ALA A CA 1
ATOM 613 C C . ALA A 1 80 ? 0.346 -0.378 14.814 1.00 94.19 80 ALA A C 1
ATOM 615 O O . ALA A 1 80 ? 1.023 -1.131 15.516 1.00 94.19 80 ALA A O 1
ATOM 616 N N . ASP A 1 81 ? 0.241 0.937 15.054 1.00 92.56 81 ASP A N 1
ATOM 617 C CA . ASP A 1 81 ? 0.789 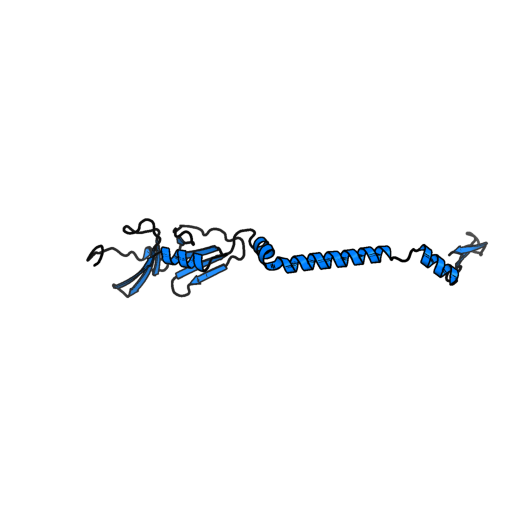1.633 16.230 1.00 92.56 81 ASP A CA 1
ATOM 618 C C . ASP A 1 81 ? 0.034 1.337 17.538 1.00 92.56 81 ASP A C 1
ATOM 620 O O . ASP A 1 81 ? 0.566 1.571 18.622 1.00 92.56 81 ASP A O 1
ATOM 624 N N . GLY A 1 82 ? -1.185 0.797 17.448 1.00 92.31 82 GLY A N 1
ATOM 625 C CA . GLY A 1 82 ? -2.015 0.487 18.612 1.00 92.31 82 GLY A CA 1
ATOM 626 C C . GLY A 1 82 ? -2.727 1.689 19.231 1.00 92.31 82 GLY A C 1
ATOM 627 O O . GLY A 1 82 ? -3.402 1.509 20.243 1.00 92.31 82 GLY A O 1
ATOM 628 N N . GLN A 1 83 ? -2.617 2.878 18.636 1.00 93.31 83 GLN A N 1
ATOM 629 C CA . GLN A 1 83 ? -3.235 4.103 19.140 1.00 93.31 83 GLN A CA 1
ATOM 630 C C . GLN A 1 83 ? -4.531 4.404 18.390 1.00 93.31 83 GLN A C 1
ATOM 632 O O . GLN A 1 83 ? -4.606 4.260 17.167 1.00 93.31 83 GLN A O 1
ATOM 637 N N . VAL A 1 84 ? -5.562 4.831 19.123 1.00 95.38 84 VAL A N 1
ATOM 638 C CA . VAL A 1 84 ? -6.795 5.324 18.502 1.00 95.38 84 VAL A CA 1
ATOM 639 C C . VAL A 1 84 ? -6.645 6.806 18.220 1.00 95.38 84 VAL A C 1
ATOM 641 O O . VAL A 1 84 ? -6.408 7.609 19.120 1.00 95.38 84 VAL A O 1
ATOM 644 N N . HIS A 1 85 ? -6.844 7.162 16.964 1.00 95.19 85 HIS A N 1
ATOM 645 C CA . HIS A 1 85 ? -6.844 8.530 16.482 1.00 95.19 85 HIS A CA 1
ATOM 646 C C . HIS A 1 85 ? -8.275 8.941 16.137 1.00 95.19 85 HIS A C 1
ATOM 648 O O . HIS A 1 85 ? -9.103 8.096 15.793 1.00 95.19 85 HIS A O 1
ATOM 654 N N . GLN A 1 86 ? -8.573 10.236 16.232 1.00 93.75 86 GLN A N 1
ATOM 655 C CA . GLN A 1 86 ? -9.883 10.789 15.886 1.00 93.75 86 GLN A CA 1
ATOM 656 C C . GLN A 1 86 ? -9.761 11.772 14.724 1.00 93.75 86 GLN A C 1
ATOM 658 O O . GLN A 1 86 ? -8.805 12.546 14.656 1.00 93.75 86 GLN A O 1
ATOM 663 N N . GLY A 1 87 ? -10.762 11.781 13.847 1.00 90.06 87 GLY A N 1
ATOM 664 C CA . GLY A 1 87 ? -10.863 12.718 12.733 1.00 90.06 87 GLY A CA 1
ATOM 665 C C . GLY A 1 87 ? -10.473 12.101 11.386 1.00 90.06 87 GLY A C 1
ATOM 666 O O . GLY A 1 87 ? -10.561 10.884 11.213 1.00 90.06 87 GLY A O 1
ATOM 667 N N . PRO A 1 88 ? -10.090 12.926 10.394 1.00 90.88 88 PRO A N 1
ATOM 668 C CA . PRO A 1 88 ? -9.896 12.453 9.029 1.00 90.88 88 PRO A CA 1
ATOM 669 C C . PRO A 1 88 ? -8.745 11.449 8.940 1.00 90.88 88 PRO A C 1
ATOM 671 O O . PRO A 1 88 ? -7.705 11.618 9.581 1.00 90.88 88 PRO A O 1
ATOM 674 N N . LEU A 1 89 ? -8.923 10.420 8.108 1.00 90.75 89 LEU A N 1
ATOM 675 C CA . LEU A 1 89 ? -7.862 9.457 7.834 1.00 90.75 89 LEU A CA 1
ATOM 676 C C . LEU A 1 89 ? -6.698 10.146 7.104 1.00 90.75 89 LEU A C 1
ATOM 678 O O . LEU A 1 89 ? -6.932 10.988 6.228 1.00 90.75 89 LEU A O 1
ATOM 682 N N . PRO A 1 90 ? -5.445 9.776 7.415 1.00 90.00 90 PRO A N 1
ATOM 683 C CA . PRO A 1 90 ? -4.296 10.239 6.657 1.00 90.00 90 PRO A CA 1
ATOM 684 C C . PRO A 1 90 ? -4.394 9.786 5.196 1.00 90.00 90 PRO A C 1
ATOM 686 O O . PRO A 1 90 ? -4.904 8.708 4.881 1.00 90.00 90 PRO A O 1
ATOM 689 N N . ALA A 1 91 ? -3.884 10.619 4.289 1.00 88.00 91 ALA A N 1
ATOM 690 C CA . ALA A 1 91 ? -3.890 10.312 2.868 1.00 88.00 91 ALA A CA 1
ATOM 691 C C . ALA A 1 91 ? -2.998 9.098 2.564 1.00 88.00 91 ALA A C 1
ATOM 693 O O . ALA A 1 91 ? -1.839 9.040 2.975 1.00 88.00 91 ALA A O 1
ATOM 694 N N . LEU A 1 92 ? -3.537 8.158 1.789 1.00 91.50 92 LEU A N 1
ATOM 695 C CA . LEU A 1 92 ? -2.813 7.017 1.238 1.00 91.50 92 LEU A CA 1
ATOM 696 C C . LEU A 1 92 ? -2.512 7.304 -0.242 1.00 91.50 92 LEU A C 1
ATOM 698 O O . LEU A 1 92 ? -3.388 7.123 -1.083 1.00 91.50 92 LEU A O 1
ATOM 702 N N . PRO A 1 93 ? -1.316 7.807 -0.590 1.00 88.38 93 PRO A N 1
ATOM 703 C CA . PRO A 1 93 ? -1.054 8.351 -1.925 1.00 88.38 93 PRO A CA 1
ATOM 704 C C . PRO A 1 93 ? -1.024 7.290 -3.031 1.00 88.38 93 PRO A C 1
ATOM 706 O O . PRO A 1 93 ? -1.303 7.600 -4.187 1.00 88.38 93 PRO A O 1
ATOM 709 N N . VAL A 1 94 ? -0.679 6.042 -2.703 1.00 92.12 94 VAL A N 1
ATOM 710 C CA . VAL A 1 94 ? -0.483 4.974 -3.689 1.00 92.12 94 VAL A CA 1
ATOM 711 C C . VAL A 1 94 ? -1.445 3.821 -3.424 1.00 92.12 94 VAL A C 1
ATOM 713 O O . VAL A 1 94 ? -1.519 3.311 -2.307 1.00 92.12 94 VAL A O 1
ATOM 716 N N . ALA A 1 95 ? -2.153 3.400 -4.480 1.00 90.88 95 ALA A N 1
ATOM 717 C CA . ALA A 1 95 ? -3.088 2.270 -4.490 1.00 90.88 95 ALA A CA 1
ATOM 718 C C . ALA A 1 95 ? -4.075 2.268 -3.305 1.00 90.88 95 ALA A C 1
ATOM 720 O O . ALA A 1 95 ? -4.304 1.236 -2.674 1.00 90.88 95 ALA A O 1
ATOM 721 N N . HIS A 1 96 ? -4.646 3.437 -3.000 1.00 94.75 96 HIS A N 1
ATOM 722 C CA . HIS A 1 96 ? -5.652 3.564 -1.954 1.00 94.75 96 HIS A CA 1
ATOM 723 C C . HIS A 1 96 ? -6.891 2.731 -2.283 1.00 94.75 96 HIS A C 1
ATOM 725 O O . HIS A 1 96 ? -7.482 2.860 -3.356 1.00 94.75 96 HIS A O 1
ATOM 731 N N . SER A 1 97 ? -7.297 1.903 -1.331 1.00 94.62 97 SER A N 1
ATOM 732 C CA . SER A 1 97 ? -8.529 1.131 -1.377 1.00 94.62 97 SER A CA 1
ATOM 733 C C . SER A 1 97 ? -9.197 1.149 -0.010 1.00 94.62 97 SER A C 1
ATOM 735 O O . SER A 1 97 ? -8.525 1.151 1.020 1.00 94.62 97 SER A O 1
ATOM 737 N N . VAL A 1 98 ? -10.525 1.166 -0.011 1.00 95.69 98 VAL A N 1
ATOM 738 C CA . VAL A 1 98 ? -11.341 1.113 1.202 1.00 95.69 98 VAL A CA 1
ATOM 739 C C . VAL A 1 98 ? -12.325 -0.032 1.048 1.00 95.69 98 VAL A C 1
ATOM 741 O O . VAL A 1 98 ? -12.947 -0.181 -0.005 1.00 95.69 98 VAL A O 1
ATOM 744 N N . LEU A 1 99 ? -12.456 -0.844 2.092 1.00 95.88 99 LEU A N 1
ATOM 745 C CA . LEU A 1 99 ? -13.434 -1.918 2.161 1.00 95.88 99 LEU A CA 1
ATOM 746 C C . LEU A 1 99 ? -14.297 -1.758 3.409 1.00 95.88 99 LEU A C 1
ATOM 748 O O . LEU A 1 99 ? -13.795 -1.781 4.532 1.00 95.88 99 LEU A O 1
ATOM 752 N N . GLU A 1 100 ? -15.604 -1.641 3.208 1.00 95.94 100 GLU A N 1
ATOM 753 C CA . GLU A 1 100 ? -16.578 -1.558 4.292 1.00 95.94 100 GLU A CA 1
ATOM 754 C C . GLU A 1 100 ? -17.061 -2.948 4.721 1.00 95.94 100 GLU A C 1
ATOM 756 O O . GLU A 1 100 ? -17.293 -3.851 3.912 1.00 95.94 100 GLU A O 1
ATOM 761 N N . SER A 1 101 ? -17.223 -3.131 6.028 1.00 95.06 101 SER A N 1
ATOM 762 C CA . SER A 1 101 ? -17.741 -4.358 6.616 1.00 95.06 101 SER A CA 1
ATOM 763 C C . SER A 1 101 ? -19.244 -4.459 6.403 1.00 95.06 101 SER A C 1
ATOM 765 O O . SER A 1 101 ? -20.018 -3.718 7.000 1.00 95.06 101 SER A O 1
ATOM 767 N N . ALA A 1 102 ? -19.677 -5.474 5.657 1.00 92.62 102 ALA A N 1
ATOM 768 C CA . ALA A 1 102 ? -21.095 -5.727 5.399 1.00 92.62 102 ALA A CA 1
ATOM 769 C C . ALA A 1 102 ? -21.924 -6.094 6.650 1.00 92.62 102 ALA A C 1
ATOM 771 O O . ALA A 1 102 ? -23.148 -6.163 6.576 1.00 92.62 102 ALA A O 1
ATOM 772 N N . ARG A 1 103 ? -21.280 -6.419 7.782 1.00 90.69 103 ARG A N 1
ATOM 773 C CA . ARG A 1 103 ? -21.965 -6.962 8.974 1.00 90.69 103 ARG A CA 1
ATOM 774 C C . ARG A 1 103 ? -21.784 -6.131 10.232 1.00 90.69 103 ARG A C 1
ATOM 776 O O . ARG A 1 103 ? -22.712 -6.055 11.037 1.00 90.69 103 ARG A O 1
ATOM 783 N N . TYR A 1 104 ? -20.592 -5.579 10.431 1.00 89.94 104 TYR A N 1
ATOM 784 C CA . TYR A 1 104 ? -20.197 -5.076 11.742 1.00 89.94 104 TYR A CA 1
ATOM 785 C C . TYR A 1 104 ? -20.107 -3.551 11.816 1.00 89.94 104 TYR A C 1
ATOM 787 O O . TYR A 1 104 ? -20.119 -3.044 12.928 1.00 89.94 104 TYR A O 1
ATOM 795 N N . GLY A 1 105 ? -20.094 -2.827 10.690 1.00 90.25 105 GLY A N 1
ATOM 796 C CA . GLY A 1 105 ? -20.083 -1.356 10.699 1.00 90.25 105 GLY A CA 1
ATOM 797 C C . GLY A 1 105 ? -18.704 -0.749 10.989 1.00 90.25 105 GLY A C 1
ATOM 798 O O . GLY A 1 105 ? -18.607 0.269 11.670 1.00 90.25 105 GLY A O 1
ATOM 799 N N . PHE A 1 106 ? -17.638 -1.400 10.513 1.00 94.94 106 PHE A N 1
ATOM 800 C CA . PHE A 1 106 ? -16.277 -0.853 10.438 1.00 94.94 106 PHE A CA 1
ATOM 801 C C . PHE A 1 106 ? -15.819 -0.822 8.978 1.00 94.94 106 PHE A C 1
ATOM 803 O O . PHE A 1 106 ? -16.335 -1.586 8.161 1.00 94.94 106 PHE A O 1
ATOM 810 N N . SER A 1 107 ? -14.818 -0.018 8.652 1.00 96.06 107 SER A N 1
ATOM 811 C CA . SER A 1 107 ? -14.136 -0.045 7.358 1.00 96.06 107 SER A CA 1
ATOM 812 C C . SER A 1 107 ? -12.641 -0.290 7.541 1.00 96.06 107 SER A C 1
ATOM 814 O O . SER A 1 107 ? -12.075 -0.069 8.614 1.00 96.06 107 SER A O 1
ATOM 816 N N . VAL A 1 108 ? -12.000 -0.822 6.504 1.00 95.81 108 VAL A N 1
ATOM 817 C CA . VAL A 1 108 ? -10.548 -0.981 6.445 1.00 95.81 108 VAL A CA 1
ATOM 818 C C . VAL A 1 108 ? -10.035 -0.226 5.236 1.00 95.81 108 VAL A C 1
ATOM 820 O O . VAL A 1 108 ? -10.431 -0.517 4.108 1.00 95.81 108 VAL A O 1
ATOM 823 N N . SER A 1 109 ? -9.132 0.713 5.483 1.00 95.88 109 SER A N 1
ATOM 824 C CA . SER A 1 109 ? -8.438 1.471 4.448 1.00 95.88 109 SER A CA 1
ATOM 825 C C . SER A 1 109 ? -7.026 0.923 4.288 1.00 95.88 109 SER A C 1
ATOM 827 O O . SER A 1 109 ? -6.317 0.703 5.273 1.00 95.88 109 SER A O 1
ATOM 829 N N . ALA A 1 110 ? -6.626 0.683 3.044 1.00 95.31 110 ALA A N 1
ATOM 830 C CA . ALA A 1 110 ? -5.340 0.112 2.681 1.00 95.31 110 ALA A CA 1
ATOM 831 C C . ALA A 1 110 ? -4.666 0.938 1.585 1.00 95.31 110 ALA A C 1
ATOM 833 O O . ALA A 1 110 ? -5.319 1.395 0.646 1.00 95.31 110 ALA A O 1
ATOM 834 N N . GLY A 1 111 ? -3.352 1.109 1.680 1.00 94.62 111 GLY A N 1
ATOM 835 C CA . GLY A 1 111 ? -2.562 1.772 0.647 1.00 94.62 111 GLY A CA 1
ATOM 836 C C . GLY A 1 111 ? -1.072 1.725 0.945 1.00 94.62 111 GLY A C 1
ATOM 837 O O . GLY A 1 111 ? -0.626 0.990 1.827 1.00 94.62 111 GLY A O 1
ATOM 838 N N . TYR A 1 112 ? -0.294 2.514 0.215 1.00 93.44 112 TYR A N 1
ATOM 839 C CA . TYR A 1 112 ? 1.156 2.578 0.372 1.00 93.44 112 TYR A CA 1
ATOM 840 C C . TYR A 1 112 ? 1.646 4.018 0.497 1.00 93.44 112 TYR A C 1
ATOM 842 O O . TYR A 1 112 ? 0.962 4.964 0.098 1.00 93.44 112 TYR A O 1
ATOM 850 N N . HIS A 1 113 ? 2.851 4.166 1.049 1.00 90.50 113 HIS A N 1
ATOM 851 C CA . HIS A 1 113 ? 3.537 5.450 1.128 1.00 90.50 113 HIS A CA 1
ATOM 852 C C . HIS A 1 113 ? 3.884 5.981 -0.267 1.00 90.50 113 HIS A C 1
ATOM 854 O O . HIS A 1 113 ? 3.924 5.250 -1.261 1.00 90.50 113 HIS A O 1
ATOM 860 N N . GLU A 1 114 ? 4.176 7.274 -0.333 1.00 90.88 114 GLU A N 1
ATOM 861 C CA . GLU A 1 114 ? 4.691 7.888 -1.548 1.00 90.88 114 GLU A CA 1
ATOM 862 C C . GLU A 1 114 ? 6.009 7.222 -1.980 1.00 90.88 114 GLU A C 1
ATOM 864 O O . GLU A 1 114 ? 6.846 6.852 -1.156 1.00 90.88 114 GLU A O 1
ATOM 869 N N . GLY A 1 115 ? 6.181 7.032 -3.289 1.00 91.31 115 GLY A N 1
ATOM 870 C CA . GLY A 1 115 ? 7.375 6.399 -3.854 1.00 91.31 115 GLY A CA 1
ATOM 871 C C . GLY A 1 115 ? 7.390 4.868 -3.800 1.00 91.31 115 GLY A C 1
ATOM 872 O O . GLY A 1 115 ? 8.317 4.270 -4.355 1.00 91.31 115 GLY A O 1
ATOM 873 N N . GLU A 1 116 ? 6.369 4.214 -3.225 1.00 92.12 116 GLU A N 1
ATOM 874 C CA . GLU A 1 116 ? 6.332 2.748 -3.138 1.00 92.12 116 GLU A CA 1
ATOM 875 C C . GLU A 1 116 ? 6.428 2.079 -4.506 1.00 92.12 116 GLU A C 1
ATOM 877 O O . GLU A 1 116 ? 7.124 1.082 -4.646 1.00 92.12 116 GLU A O 1
ATOM 882 N N . THR A 1 117 ? 5.802 2.648 -5.539 1.00 92.19 117 THR A N 1
ATOM 883 C CA . THR A 1 117 ? 5.853 2.102 -6.901 1.00 92.19 117 THR A CA 1
ATOM 884 C C . THR A 1 117 ? 7.292 1.946 -7.391 1.00 92.19 117 THR A C 1
ATOM 886 O O . THR A 1 117 ? 7.656 0.893 -7.908 1.00 92.19 117 THR A O 1
ATOM 889 N N . TRP A 1 118 ? 8.138 2.966 -7.202 1.00 92.62 118 TRP A N 1
ATOM 890 C CA . TRP A 1 118 ? 9.547 2.903 -7.602 1.00 92.62 118 TRP A CA 1
ATOM 891 C C . TRP A 1 118 ? 10.342 1.947 -6.715 1.00 92.62 118 TRP A C 1
ATOM 893 O O . TRP A 1 118 ? 11.127 1.149 -7.224 1.00 92.62 118 TRP A O 1
ATOM 903 N N . ARG A 1 119 ? 10.102 1.979 -5.398 1.00 91.81 119 ARG A N 1
ATOM 904 C CA . ARG A 1 119 ? 10.743 1.069 -4.441 1.00 91.81 119 ARG A CA 1
ATOM 905 C C . ARG A 1 119 ? 10.446 -0.395 -4.769 1.00 91.81 119 ARG A C 1
ATOM 907 O O . ARG A 1 119 ? 11.363 -1.209 -4.812 1.00 91.81 119 ARG A O 1
ATOM 914 N N . TYR A 1 120 ? 9.185 -0.701 -5.057 1.00 92.62 120 TYR A N 1
ATOM 915 C CA . TYR A 1 120 ? 8.715 -2.014 -5.475 1.00 92.62 120 TYR A CA 1
ATOM 916 C C . TYR A 1 120 ? 9.331 -2.425 -6.815 1.00 92.62 120 TYR A C 1
ATOM 918 O O . TYR A 1 120 ? 9.879 -3.519 -6.925 1.00 92.62 120 TYR A O 1
ATOM 926 N N . MET A 1 121 ? 9.332 -1.532 -7.812 1.00 93.81 121 MET A N 1
ATOM 927 C CA . MET A 1 121 ? 9.958 -1.806 -9.108 1.00 93.81 121 MET A CA 1
ATOM 928 C C . MET A 1 121 ? 11.451 -2.136 -8.978 1.00 93.81 121 MET A C 1
ATOM 930 O O . MET A 1 121 ? 11.919 -3.113 -9.560 1.00 93.81 121 MET A O 1
ATOM 934 N N . ALA A 1 122 ? 12.190 -1.348 -8.197 1.00 93.25 122 ALA A N 1
ATOM 935 C CA . ALA A 1 122 ? 13.620 -1.540 -7.985 1.00 93.25 122 ALA A CA 1
ATOM 936 C C . ALA A 1 122 ? 13.946 -2.824 -7.204 1.00 93.25 122 ALA A C 1
ATOM 938 O O . ALA A 1 122 ? 14.992 -3.421 -7.444 1.00 93.25 122 ALA A O 1
ATOM 939 N N . ALA A 1 123 ? 13.072 -3.249 -6.287 1.00 93.25 123 ALA A N 1
ATOM 940 C CA . ALA A 1 123 ? 13.264 -4.465 -5.502 1.00 93.25 123 ALA A CA 1
ATOM 941 C C . ALA A 1 123 ? 12.908 -5.741 -6.284 1.00 93.25 123 ALA A C 1
ATOM 943 O O . ALA A 1 123 ? 13.659 -6.712 -6.232 1.00 93.25 123 ALA A O 1
ATOM 944 N N . GLU A 1 124 ? 11.793 -5.733 -7.021 1.00 94.25 124 GLU A N 1
ATOM 945 C CA . GLU A 1 124 ? 11.216 -6.948 -7.61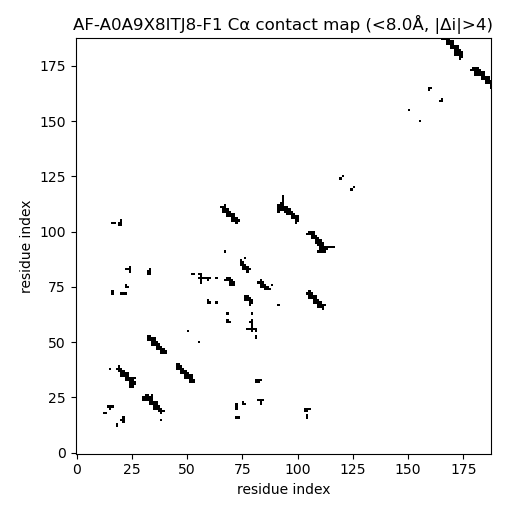4 1.00 94.25 124 GLU A CA 1
ATOM 946 C C . GLU A 1 124 ? 11.628 -7.168 -9.080 1.00 94.25 124 GLU A C 1
ATOM 948 O O . GLU A 1 124 ? 11.750 -8.303 -9.537 1.00 94.25 124 GLU A O 1
ATOM 953 N N . TYR A 1 125 ? 11.909 -6.095 -9.829 1.00 95.31 125 TYR A N 1
ATOM 954 C CA . TYR A 1 125 ? 12.216 -6.169 -11.263 1.00 95.31 125 TYR A CA 1
ATOM 955 C C . TYR A 1 125 ? 13.670 -5.856 -11.692 1.00 95.31 125 TYR A C 1
ATOM 957 O O . TYR A 1 125 ? 13.856 -5.497 -12.863 1.00 95.31 125 TYR A O 1
ATOM 965 N N . PRO A 1 126 ? 14.738 -6.039 -10.872 1.00 95.81 126 PRO A N 1
ATOM 966 C CA . PRO A 1 126 ? 16.114 -5.877 -11.357 1.00 95.81 126 PRO A CA 1
ATOM 967 C C . PRO A 1 126 ? 16.439 -6.658 -12.643 1.00 95.81 126 PRO A C 1
ATOM 969 O O . PRO A 1 126 ? 17.068 -6.079 -13.536 1.00 95.81 126 PRO A O 1
ATOM 972 N N . PRO A 1 127 ? 16.010 -7.930 -12.812 1.00 96.06 127 PRO A N 1
ATOM 973 C CA . PRO A 1 127 ? 16.294 -8.675 -14.037 1.00 96.06 127 PRO A CA 1
ATOM 974 C C . PRO A 1 127 ? 15.663 -8.042 -15.281 1.00 96.06 127 PRO A C 1
ATOM 976 O O . PRO A 1 127 ? 16.300 -7.991 -16.331 1.00 96.06 127 PRO A O 1
ATOM 979 N N . LEU A 1 128 ? 14.439 -7.514 -15.166 1.00 96.50 128 LEU A N 1
ATOM 980 C CA . LEU A 1 128 ? 13.730 -6.887 -16.282 1.00 96.50 128 LEU A CA 1
ATOM 981 C C . LEU A 1 128 ? 14.398 -5.571 -16.692 1.00 96.50 128 LEU A C 1
ATOM 983 O O . LEU A 1 128 ? 14.631 -5.353 -17.880 1.00 96.50 128 LEU A O 1
ATOM 987 N N . PHE A 1 129 ? 14.784 -4.729 -15.727 1.00 96.12 129 PHE A N 1
ATOM 988 C CA . PHE A 1 129 ? 15.569 -3.524 -16.015 1.00 96.12 129 PHE A CA 1
ATOM 989 C C . PHE A 1 129 ? 16.927 -3.857 -16.639 1.00 96.12 129 PHE A C 1
ATOM 991 O O . PHE A 1 129 ? 17.334 -3.212 -17.603 1.00 96.12 129 PHE A O 1
ATOM 998 N N . SER A 1 130 ? 17.604 -4.896 -16.143 1.00 96.94 130 SER A N 1
ATOM 999 C CA . SER A 1 130 ? 18.879 -5.360 -16.705 1.00 96.94 130 SER A CA 1
ATOM 1000 C C . SER A 1 130 ? 18.720 -5.799 -18.159 1.00 96.94 130 SER A C 1
ATOM 1002 O O . SER A 1 130 ? 19.534 -5.442 -19.007 1.00 96.94 130 SER A O 1
ATOM 1004 N N . LEU A 1 131 ? 17.646 -6.530 -18.462 1.00 97.88 131 LEU A N 1
ATOM 1005 C CA . LEU A 1 131 ? 17.336 -6.986 -19.810 1.00 97.88 131 LEU A CA 1
ATOM 1006 C C . LEU A 1 131 ? 17.008 -5.815 -20.747 1.00 97.88 131 LEU A C 1
ATOM 1008 O O . LEU A 1 131 ? 17.480 -5.788 -21.883 1.00 97.88 131 LEU A O 1
ATOM 1012 N N . LEU A 1 132 ? 16.252 -4.824 -20.262 1.00 97.56 132 LEU A N 1
ATOM 1013 C CA . LEU A 1 132 ? 15.945 -3.602 -21.006 1.00 97.56 132 LEU A CA 1
ATOM 1014 C C . LEU A 1 132 ? 17.221 -2.824 -21.351 1.00 97.56 132 LEU A C 1
ATOM 1016 O O . LEU A 1 132 ? 17.407 -2.426 -22.500 1.00 97.56 132 LEU A O 1
ATOM 1020 N N . ILE A 1 133 ? 18.122 -2.650 -20.379 1.00 97.94 133 ILE A N 1
ATOM 1021 C CA . ILE A 1 133 ? 19.422 -2.000 -20.589 1.00 97.94 133 ILE A CA 1
ATOM 1022 C C . ILE A 1 133 ? 20.268 -2.808 -21.575 1.00 97.94 133 ILE A C 1
ATOM 1024 O O . ILE A 1 133 ? 20.838 -2.236 -22.502 1.00 97.94 133 ILE A O 1
ATOM 1028 N N . PHE A 1 134 ? 20.325 -4.132 -21.413 1.00 98.25 134 PHE A N 1
ATOM 1029 C CA . PHE A 1 134 ? 21.083 -5.019 -22.290 1.00 98.25 134 PHE A CA 1
ATOM 1030 C C . PHE A 1 134 ? 20.605 -4.925 -23.742 1.00 98.25 134 PHE A C 1
ATOM 1032 O O . PHE A 1 134 ? 21.405 -4.640 -24.633 1.00 98.25 134 PHE A O 1
ATOM 1039 N N . PHE A 1 135 ? 19.306 -5.097 -23.997 1.00 98.38 135 PHE A N 1
ATOM 1040 C CA . PHE A 1 135 ? 18.769 -4.993 -25.354 1.00 98.38 135 PHE A CA 1
ATOM 1041 C C . PHE A 1 135 ? 18.859 -3.574 -25.910 1.00 98.38 135 PHE A C 1
ATOM 1043 O O . PHE A 1 135 ? 19.146 -3.416 -27.096 1.00 98.38 135 PHE A O 1
ATOM 1050 N N . GLY A 1 136 ? 18.695 -2.547 -25.073 1.00 98.19 136 GLY A N 1
ATOM 1051 C CA . GLY A 1 136 ? 18.924 -1.158 -25.462 1.00 98.19 136 GLY A CA 1
ATOM 1052 C C . GLY A 1 136 ? 20.360 -0.925 -25.937 1.00 98.19 136 GLY A C 1
ATOM 1053 O O . GLY A 1 136 ? 20.574 -0.357 -27.007 1.00 98.19 136 GLY A O 1
ATOM 1054 N N . ALA A 1 137 ? 21.348 -1.434 -25.196 1.00 98.25 137 ALA A N 1
ATOM 1055 C CA . ALA A 1 137 ? 22.759 -1.337 -25.555 1.00 98.25 137 ALA A CA 1
ATOM 1056 C C . ALA A 1 137 ? 23.090 -2.128 -26.830 1.00 98.25 137 ALA A C 1
ATOM 1058 O O . ALA A 1 137 ? 23.758 -1.601 -27.718 1.00 98.25 137 ALA A O 1
ATOM 1059 N N . VAL A 1 138 ? 22.590 -3.362 -26.958 1.00 98.25 138 VAL A N 1
ATOM 1060 C CA . VAL A 1 138 ? 22.779 -4.195 -28.158 1.00 98.25 138 VAL A CA 1
ATOM 1061 C C . VAL A 1 138 ? 22.159 -3.525 -29.384 1.00 98.25 138 VAL A C 1
ATOM 1063 O O . VAL A 1 138 ? 22.826 -3.381 -30.407 1.00 98.25 138 VAL A O 1
ATOM 1066 N N . SER A 1 139 ? 20.915 -3.055 -29.281 1.00 97.69 139 SER A N 1
ATOM 1067 C CA . SER A 1 139 ? 20.231 -2.355 -30.370 1.00 97.69 139 SER A CA 1
ATOM 1068 C C . SER A 1 139 ? 20.961 -1.067 -30.754 1.00 97.69 139 SER A C 1
ATOM 1070 O O . SER A 1 139 ? 21.157 -0.799 -31.940 1.00 97.69 139 SER A O 1
ATOM 1072 N N . GLY A 1 140 ? 21.414 -0.286 -29.769 1.00 96.69 140 GLY A N 1
ATOM 1073 C CA . GLY A 1 140 ? 22.209 0.919 -30.000 1.00 96.69 140 GLY A CA 1
ATOM 1074 C C . GLY A 1 140 ? 23.541 0.622 -30.694 1.00 96.69 140 GLY A C 1
ATOM 1075 O O . GLY A 1 140 ? 23.908 1.307 -31.648 1.00 96.69 140 GLY A O 1
ATOM 1076 N N . ALA A 1 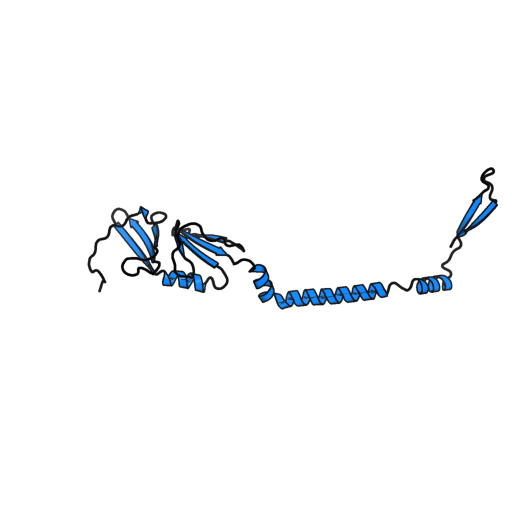141 ? 24.239 -0.438 -30.280 1.00 96.25 141 ALA A N 1
ATOM 1077 C CA . ALA A 1 141 ? 25.494 -0.869 -30.891 1.00 96.25 141 ALA A CA 1
ATOM 1078 C C . ALA A 1 141 ? 25.302 -1.332 -32.344 1.00 96.25 141 ALA A C 1
ATOM 1080 O O . ALA A 1 141 ? 26.073 -0.933 -33.220 1.00 96.25 141 ALA A O 1
ATOM 1081 N N . ILE A 1 142 ? 24.255 -2.119 -32.617 1.00 95.19 142 ILE A N 1
ATOM 1082 C CA . ILE A 1 142 ? 23.893 -2.539 -33.977 1.00 95.19 142 ILE A CA 1
ATOM 1083 C C . ILE A 1 142 ? 23.574 -1.312 -34.835 1.00 95.19 142 ILE A C 1
ATOM 1085 O O . ILE A 1 142 ? 24.126 -1.172 -35.925 1.00 95.19 142 ILE A O 1
ATOM 1089 N N . GLY A 1 143 ? 22.741 -0.394 -34.338 1.00 93.38 143 GLY A N 1
ATOM 1090 C CA . GLY A 1 143 ? 22.384 0.832 -35.052 1.00 93.38 143 GLY A CA 1
ATOM 1091 C C . GLY A 1 143 ? 23.597 1.710 -35.367 1.00 93.38 143 GLY A C 1
ATOM 1092 O O . GLY A 1 143 ? 23.719 2.229 -36.476 1.00 93.38 143 GLY A O 1
ATOM 1093 N N . HIS A 1 144 ? 24.536 1.841 -34.429 1.00 90.38 144 HIS A N 1
ATOM 1094 C CA . HIS A 1 144 ? 25.800 2.551 -34.647 1.00 90.38 144 HIS A CA 1
ATOM 1095 C C . HIS A 1 144 ? 26.666 1.878 -35.716 1.00 90.38 144 HIS A C 1
ATOM 1097 O O . HIS A 1 144 ? 27.229 2.546 -36.583 1.00 90.38 144 HIS A O 1
ATOM 1103 N N . PHE A 1 145 ? 26.763 0.548 -35.686 1.00 87.62 145 PHE A N 1
ATOM 1104 C CA . PHE A 1 145 ? 27.537 -0.208 -36.667 1.00 87.62 145 PHE A CA 1
ATOM 1105 C C . PHE A 1 145 ? 26.934 -0.119 -38.075 1.00 87.62 145 PHE A C 1
ATOM 1107 O O . PHE A 1 145 ? 27.661 0.108 -39.039 1.00 87.62 145 PHE A O 1
ATOM 1114 N N . VAL A 1 146 ? 25.610 -0.239 -38.205 1.00 87.06 146 VAL A N 1
ATOM 1115 C CA . VAL A 1 146 ? 24.917 -0.124 -39.497 1.00 87.06 146 VAL A CA 1
ATOM 1116 C C . VAL A 1 146 ? 25.059 1.281 -40.080 1.00 87.06 146 VAL A C 1
ATOM 1118 O O . VAL A 1 146 ? 25.349 1.402 -41.266 1.00 87.06 146 VAL A O 1
ATOM 1121 N N . GLN A 1 147 ? 24.955 2.336 -39.266 1.00 82.50 147 GLN A N 1
ATOM 1122 C CA . GLN A 1 147 ? 25.197 3.710 -39.730 1.00 82.50 147 GLN A CA 1
ATOM 1123 C C . GLN A 1 147 ? 26.624 3.900 -40.265 1.00 82.50 147 GLN A C 1
ATOM 1125 O O . GLN A 1 147 ? 26.815 4.549 -41.291 1.00 82.50 147 GLN A O 1
ATOM 1130 N N . LYS A 1 148 ? 27.626 3.276 -39.631 1.00 71.88 148 LYS A N 1
ATOM 1131 C CA . LYS A 1 148 ? 29.008 3.250 -40.146 1.00 71.88 148 LYS A CA 1
ATOM 1132 C C . LYS A 1 148 ? 29.171 2.430 -41.429 1.00 71.88 148 LYS A C 1
ATOM 1134 O O . LYS A 1 148 ? 30.141 2.636 -42.150 1.00 71.88 148 LYS A O 1
ATOM 1139 N N . ARG A 1 149 ? 28.257 1.494 -41.696 1.00 62.69 149 ARG A N 1
ATOM 1140 C CA . ARG A 1 149 ? 28.241 0.629 -42.882 1.00 62.69 149 ARG A CA 1
ATOM 1141 C C . ARG A 1 149 ? 27.397 1.198 -44.022 1.00 62.69 149 ARG A C 1
ATOM 1143 O O . ARG A 1 149 ? 27.216 0.485 -45.003 1.00 62.69 149 ARG A O 1
ATOM 1150 N N . SER A 1 150 ? 26.894 2.435 -43.925 1.00 59.41 150 SER A N 1
ATOM 1151 C CA . SER A 1 150 ? 26.428 3.147 -45.118 1.00 59.41 150 SER A CA 1
ATOM 1152 C C . SER A 1 150 ? 27.586 3.097 -46.107 1.00 59.41 150 SER A C 1
ATOM 1154 O O . SER A 1 150 ? 28.650 3.659 -45.831 1.00 59.41 150 SER A O 1
ATOM 1156 N N . THR A 1 151 ? 27.446 2.255 -47.133 1.00 59.94 151 THR A N 1
ATOM 1157 C CA . THR A 1 151 ? 28.500 1.903 -48.078 1.00 59.94 151 THR A CA 1
ATOM 1158 C C . THR A 1 151 ? 29.128 3.209 -48.498 1.00 59.94 151 THR A C 1
ATOM 1160 O O . THR A 1 151 ? 28.404 4.109 -48.919 1.00 59.94 151 THR A O 1
ATOM 1163 N N . SER A 1 152 ? 30.438 3.354 -48.255 1.00 68.94 152 SER A N 1
ATOM 1164 C CA . SER A 1 152 ? 31.171 4.579 -48.573 1.00 68.94 152 SER A CA 1
ATOM 1165 C C . SER A 1 152 ? 30.659 5.062 -49.928 1.00 68.94 152 SER A C 1
ATOM 1167 O O . SER A 1 152 ? 30.781 4.299 -50.888 1.00 68.94 152 SER A O 1
ATOM 1169 N N . PRO A 1 153 ? 30.030 6.249 -50.022 1.00 71.25 153 PRO A N 1
ATOM 1170 C CA . PRO A 1 153 ? 29.470 6.717 -51.286 1.00 71.25 153 PRO A CA 1
ATOM 1171 C C . PRO A 1 153 ? 30.506 6.653 -52.413 1.00 71.25 153 PRO A C 1
ATOM 1173 O O . PRO A 1 153 ? 30.169 6.394 -53.558 1.00 71.25 153 PRO A O 1
ATOM 1176 N N . SER A 1 154 ? 31.788 6.770 -52.055 1.00 77.69 154 SER A N 1
ATOM 1177 C CA . SER A 1 154 ? 32.937 6.552 -52.928 1.00 77.69 154 SER A CA 1
ATOM 1178 C C . SER A 1 154 ? 33.069 5.117 -53.456 1.00 77.69 154 SER A C 1
ATOM 1180 O O . SER A 1 154 ? 33.367 4.954 -54.630 1.00 77.69 154 SER A O 1
ATOM 1182 N N . HIS A 1 155 ? 32.849 4.082 -52.638 1.00 81.12 155 HIS A N 1
ATOM 1183 C CA . HIS A 1 155 ? 32.851 2.685 -53.098 1.00 81.12 155 HIS A CA 1
ATOM 1184 C C . HIS A 1 155 ? 31.670 2.386 -54.025 1.00 81.12 155 HIS A C 1
ATOM 1186 O O . HIS A 1 155 ? 31.858 1.710 -55.030 1.00 81.12 155 HIS A O 1
ATOM 1192 N N . GLU A 1 156 ? 30.478 2.909 -53.731 1.00 84.88 156 GLU A N 1
ATOM 1193 C CA . GLU A 1 156 ? 29.324 2.750 -54.628 1.00 84.88 156 GLU A CA 1
ATOM 1194 C C . GLU A 1 156 ? 29.487 3.550 -55.923 1.00 84.88 156 GLU A C 1
ATOM 1196 O O . GLU A 1 156 ? 29.168 3.036 -56.988 1.00 84.88 156 GLU A O 1
ATOM 1201 N N . MET A 1 157 ? 30.061 4.757 -55.868 1.00 84.81 157 MET A N 1
ATOM 1202 C CA . MET A 1 157 ? 30.447 5.508 -57.068 1.00 84.81 157 MET A CA 1
ATOM 1203 C C . MET A 1 157 ? 31.487 4.753 -57.897 1.00 84.81 157 MET A C 1
ATOM 1205 O O . MET A 1 157 ? 31.371 4.727 -59.116 1.00 84.81 157 MET A O 1
ATOM 1209 N N . LEU A 1 158 ? 32.488 4.129 -57.264 1.00 88.19 158 LEU A N 1
ATOM 1210 C CA . LEU A 1 158 ? 33.500 3.344 -57.974 1.00 88.19 158 LEU A CA 1
ATOM 1211 C C . LEU A 1 158 ? 32.881 2.097 -58.618 1.00 88.19 158 LEU A C 1
ATOM 1213 O O . LEU A 1 158 ? 33.126 1.838 -59.791 1.00 88.19 158 LEU A O 1
ATOM 1217 N N . ARG A 1 159 ? 32.006 1.386 -57.892 1.00 91.69 159 ARG A N 1
ATOM 1218 C CA . ARG A 1 159 ? 31.223 0.260 -58.423 1.00 91.69 159 ARG A CA 1
ATOM 1219 C C . ARG A 1 159 ? 30.381 0.690 -59.625 1.00 91.69 159 ARG A C 1
ATOM 1221 O O . ARG A 1 159 ? 30.409 0.024 -60.654 1.00 91.69 159 ARG A O 1
ATOM 1228 N N . ALA A 1 160 ? 29.650 1.797 -59.505 1.00 89.25 160 ALA A N 1
ATOM 1229 C CA . ALA A 1 160 ? 28.828 2.351 -60.578 1.00 89.25 160 ALA A CA 1
ATOM 1230 C C . ALA A 1 160 ? 29.678 2.780 -61.786 1.00 89.25 160 ALA A C 1
ATOM 1232 O O . ALA A 1 160 ? 29.259 2.607 -62.929 1.00 89.25 160 ALA A O 1
ATOM 1233 N N . LEU A 1 161 ? 30.894 3.286 -61.551 1.00 90.19 161 LEU A N 1
ATOM 1234 C CA . LEU A 1 161 ? 31.834 3.675 -62.603 1.00 90.19 161 LEU A CA 1
ATOM 1235 C C . LEU A 1 161 ? 32.348 2.452 -63.363 1.00 90.19 161 LEU A C 1
ATOM 1237 O O . LEU A 1 161 ? 32.312 2.444 -64.591 1.00 90.19 161 LEU A O 1
ATOM 1241 N N . GLU A 1 162 ? 32.778 1.413 -62.645 1.00 92.81 162 GLU A N 1
ATOM 1242 C CA . GLU A 1 162 ? 33.229 0.143 -63.228 1.00 92.81 162 GLU A CA 1
ATOM 1243 C C . GLU A 1 162 ? 32.105 -0.577 -63.984 1.00 92.81 162 GLU A C 1
ATOM 1245 O O . GLU A 1 162 ? 32.344 -1.164 -65.038 1.00 92.81 162 GLU A O 1
ATOM 1250 N N . ALA A 1 163 ? 30.873 -0.501 -63.476 1.00 94.06 163 ALA A N 1
ATOM 1251 C CA . ALA A 1 163 ? 29.693 -1.092 -64.100 1.00 94.06 163 ALA A CA 1
ATOM 1252 C C . ALA A 1 163 ? 29.108 -0.248 -65.250 1.00 94.06 163 ALA A C 1
ATOM 1254 O O . ALA A 1 163 ? 28.174 -0.697 -65.913 1.00 94.06 163 ALA A O 1
ATOM 1255 N N . GLY A 1 164 ? 29.635 0.956 -65.506 1.00 91.69 164 GLY A N 1
ATOM 1256 C CA . GLY A 1 164 ? 29.127 1.847 -66.552 1.00 91.69 164 GLY A CA 1
ATOM 1257 C C . GLY A 1 164 ? 27.708 2.366 -66.287 1.00 91.69 164 GLY A C 1
ATOM 1258 O O . GLY A 1 164 ? 26.966 2.626 -67.229 1.00 91.69 164 GLY A O 1
ATOM 1259 N N . GLU A 1 165 ? 27.318 2.510 -65.018 1.00 92.44 165 GLU A N 1
ATOM 1260 C CA . GLU A 1 165 ? 25.982 2.970 -64.607 1.00 92.44 165 GLU A CA 1
ATOM 1261 C C . GLU A 1 165 ? 25.787 4.490 -64.784 1.00 92.44 165 GLU A C 1
ATOM 1263 O O . GLU A 1 165 ? 24.662 4.982 -64.696 1.00 92.44 165 GLU A O 1
ATOM 1268 N N . PHE A 1 166 ? 26.856 5.243 -65.072 1.00 91.81 166 PHE A N 1
ATOM 1269 C CA . PHE A 1 166 ? 26.780 6.675 -65.373 1.00 91.81 166 PHE A CA 1
ATOM 1270 C C . PHE A 1 166 ? 26.382 6.906 -66.834 1.00 91.81 166 PHE A C 1
ATOM 1272 O O . PHE A 1 166 ? 27.174 6.696 -67.755 1.00 91.81 166 PHE A O 1
ATOM 1279 N N . ILE A 1 167 ? 25.150 7.370 -67.043 1.00 92.19 167 ILE A N 1
ATOM 1280 C CA . ILE A 1 167 ? 24.586 7.656 -68.365 1.00 92.19 167 ILE A CA 1
ATOM 1281 C C . ILE A 1 167 ? 24.517 9.172 -68.558 1.00 92.19 167 ILE A C 1
ATOM 1283 O O . ILE A 1 167 ? 23.980 9.884 -67.716 1.00 92.19 167 ILE A O 1
ATOM 1287 N N . ALA A 1 168 ? 25.029 9.661 -69.688 1.00 93.19 168 ALA A N 1
ATOM 1288 C CA . ALA A 1 168 ? 24.969 11.076 -70.037 1.00 93.19 168 ALA A CA 1
ATOM 1289 C C . ALA A 1 168 ? 23.548 11.488 -70.450 1.00 93.19 168 ALA A C 1
ATOM 1291 O O . ALA A 1 168 ? 23.007 10.983 -71.439 1.00 93.19 168 ALA A O 1
ATOM 1292 N N . TYR A 1 169 ? 22.974 12.453 -69.736 1.00 93.69 169 TYR A N 1
ATOM 1293 C CA . TYR A 1 169 ? 21.736 13.117 -70.136 1.00 93.69 169 TYR A CA 1
ATOM 1294 C C . TYR A 1 169 ? 22.065 14.411 -70.880 1.00 93.69 169 TYR A C 1
ATOM 1296 O O . TYR A 1 169 ? 22.896 15.201 -70.439 1.00 93.69 169 TYR A O 1
ATOM 1304 N N . PHE A 1 170 ? 21.406 14.642 -72.016 1.00 94.56 170 PHE A N 1
ATOM 1305 C CA . PHE A 1 170 ? 21.632 15.828 -72.843 1.00 94.56 170 PHE A CA 1
ATOM 1306 C C . PHE A 1 170 ? 20.460 16.793 -72.697 1.00 94.56 170 PHE A C 1
ATOM 1308 O O . PHE A 1 170 ? 19.357 16.518 -73.174 1.00 94.56 170 PHE A O 1
ATOM 1315 N N . GLN A 1 171 ? 20.699 17.934 -72.056 1.00 95.75 171 GLN A N 1
ATOM 1316 C CA . GLN A 1 171 ? 19.711 18.995 -71.915 1.00 95.75 171 GLN A CA 1
ATOM 1317 C C . GLN A 1 171 ? 19.914 20.044 -73.020 1.00 95.75 171 GLN A C 1
ATOM 1319 O O . GLN A 1 171 ? 20.986 20.644 -73.097 1.00 95.75 171 GLN A O 1
ATOM 1324 N N . PRO A 1 172 ? 18.927 20.298 -73.900 1.00 93.31 172 PRO A N 1
ATOM 1325 C CA . PRO A 1 172 ? 19.104 21.224 -75.013 1.00 93.31 172 PRO A CA 1
ATOM 1326 C C . PRO A 1 172 ? 19.204 22.675 -74.529 1.00 93.31 172 PRO A C 1
ATOM 1328 O O . PRO A 1 172 ? 18.370 23.152 -73.759 1.00 93.31 172 PRO A O 1
ATOM 1331 N N . VAL A 1 173 ? 20.187 23.401 -75.056 1.00 93.88 173 VAL A N 1
ATOM 1332 C CA . VAL A 1 173 ? 20.343 24.846 -74.870 1.00 93.88 173 VAL A CA 1
ATOM 1333 C C . VAL A 1 173 ? 19.777 25.539 -76.099 1.00 93.88 173 VAL A C 1
ATOM 1335 O O . VAL A 1 173 ? 20.188 25.262 -77.229 1.00 93.88 173 VAL A O 1
ATOM 1338 N N . VAL A 1 174 ? 18.817 26.439 -75.896 1.00 95.06 174 VAL A N 1
ATOM 1339 C CA . VAL A 1 174 ? 18.085 27.095 -76.986 1.00 95.06 174 VAL A CA 1
ATOM 1340 C C . VAL A 1 174 ? 18.315 28.599 -76.996 1.00 95.06 174 VAL A C 1
ATOM 1342 O O . VAL A 1 174 ? 18.388 29.236 -75.946 1.00 95.06 174 VAL A O 1
ATOM 1345 N N . HIS A 1 175 ? 18.381 29.184 -78.191 1.00 92.12 175 HIS A N 1
ATOM 1346 C CA . HIS A 1 175 ? 18.406 30.636 -78.342 1.00 92.12 175 HIS A CA 1
ATOM 1347 C C . HIS A 1 175 ? 17.100 31.251 -77.817 1.00 92.12 175 HIS A C 1
ATOM 1349 O O . HIS A 1 175 ? 16.005 30.757 -78.103 1.00 92.12 175 HIS A O 1
ATOM 1355 N N . ALA A 1 176 ? 17.200 32.333 -77.039 1.00 88.25 176 ALA A N 1
ATOM 1356 C CA . ALA A 1 176 ? 16.051 32.913 -76.344 1.00 88.25 176 ALA A CA 1
ATOM 1357 C C . ALA A 1 176 ? 14.973 33.452 -77.302 1.00 88.25 176 ALA A C 1
ATOM 1359 O O . ALA A 1 176 ? 13.784 33.343 -76.994 1.00 88.25 176 ALA A O 1
ATOM 1360 N N . ASP A 1 177 ? 15.399 33.980 -78.447 1.00 91.38 177 ASP A N 1
ATOM 1361 C CA . ASP A 1 177 ? 14.600 34.640 -79.478 1.00 91.38 177 ASP A CA 1
ATOM 1362 C C . ASP A 1 177 ? 14.023 33.660 -80.513 1.00 91.38 177 ASP A C 1
ATOM 1364 O O . ASP A 1 177 ? 12.828 33.682 -80.793 1.00 91.38 177 ASP A O 1
ATOM 1368 N N . THR A 1 178 ? 14.849 32.763 -81.053 1.00 90.25 178 THR A N 1
ATOM 1369 C CA . THR A 1 178 ? 14.472 31.855 -82.147 1.00 90.25 178 THR A CA 1
ATOM 1370 C C . THR A 1 178 ? 14.017 30.480 -81.665 1.00 90.25 178 THR A C 1
ATOM 1372 O O . THR A 1 178 ? 13.504 29.698 -82.466 1.00 90.25 178 THR A O 1
ATOM 1375 N N . LYS A 1 179 ? 14.229 30.160 -80.377 1.00 88.00 179 LYS A N 1
ATOM 1376 C CA . LYS A 1 179 ? 13.989 28.844 -79.748 1.00 88.00 179 LYS A CA 1
ATOM 1377 C C . LYS A 1 179 ? 14.661 27.663 -80.461 1.00 88.00 179 LYS A C 1
ATOM 1379 O O . LYS A 1 179 ? 14.370 26.508 -80.157 1.00 88.00 179 LYS A O 1
ATOM 1384 N N . ARG A 1 180 ? 15.583 27.932 -81.389 1.00 92.19 180 ARG A N 1
ATOM 1385 C CA . ARG A 1 180 ? 16.381 26.911 -82.067 1.00 92.19 180 ARG A CA 1
ATOM 1386 C C . ARG A 1 180 ? 17.465 26.400 -81.130 1.00 92.19 180 ARG A C 1
ATOM 1388 O O . ARG A 1 180 ? 17.970 27.149 -80.294 1.00 92.19 180 ARG A O 1
ATOM 1395 N N . TRP A 1 181 ? 17.813 25.128 -81.284 1.00 92.06 181 TRP A N 1
ATOM 1396 C CA . TRP A 1 181 ? 18.891 24.511 -80.522 1.00 92.06 181 TRP A CA 1
ATOM 1397 C C . TRP A 1 181 ? 20.220 25.159 -80.904 1.00 92.06 181 TRP A C 1
ATOM 1399 O O . TRP A 1 181 ? 20.586 25.190 -82.077 1.00 92.06 181 TRP A O 1
ATOM 1409 N N . SER A 1 182 ? 20.913 25.685 -79.901 1.00 92.19 182 SER A N 1
ATOM 1410 C CA . SER A 1 182 ? 22.272 26.213 -80.017 1.00 92.19 182 SER A CA 1
ATOM 1411 C C . SER A 1 182 ? 23.315 25.181 -79.587 1.00 92.19 182 SER A C 1
ATOM 1413 O O . SER A 1 182 ? 24.489 25.330 -79.912 1.00 92.19 182 SER A O 1
ATOM 1415 N N . GLY A 1 183 ? 22.902 24.161 -78.834 1.00 93.25 183 GLY A N 1
ATOM 1416 C CA . GLY A 1 183 ? 23.768 23.120 -78.293 1.00 93.25 183 GLY A CA 1
ATOM 1417 C C . GLY A 1 183 ? 23.029 22.268 -77.265 1.00 93.25 183 GLY A C 1
ATOM 1418 O O . GLY A 1 183 ? 21.806 22.353 -77.143 1.00 93.25 183 GLY A O 1
ATOM 1419 N N . ALA A 1 184 ? 23.776 21.465 -76.513 1.00 94.81 184 ALA A N 1
ATOM 1420 C CA . ALA A 1 184 ? 23.269 20.720 -75.368 1.00 94.81 184 ALA A CA 1
ATOM 1421 C C . ALA A 1 184 ? 24.289 20.763 -74.226 1.00 94.81 184 ALA A C 1
ATOM 1423 O O . ALA A 1 184 ? 25.494 20.692 -74.468 1.00 94.81 184 ALA A O 1
ATOM 1424 N N . GLU A 1 185 ? 23.797 20.878 -73.000 1.00 94.81 185 GLU A N 1
ATOM 1425 C CA . GLU A 1 185 ? 24.574 20.670 -71.784 1.00 94.81 185 GLU A CA 1
ATOM 1426 C C . GLU A 1 185 ? 24.514 19.185 -71.410 1.00 94.81 185 GLU A C 1
ATOM 1428 O O . GLU A 1 185 ? 23.456 18.556 -71.496 1.00 94.81 185 GLU A O 1
ATOM 1433 N N . VAL A 1 186 ? 25.664 18.616 -71.046 1.00 93.69 186 VAL A N 1
ATOM 1434 C CA . VAL A 1 186 ? 25.770 17.216 -70.625 1.00 93.69 186 VAL A CA 1
ATOM 1435 C C . VAL A 1 186 ? 25.672 17.160 -69.107 1.00 93.69 186 VAL A C 1
ATOM 1437 O O . VAL A 1 186 ? 26.489 17.769 -68.419 1.00 93.69 186 VAL A O 1
ATOM 1440 N N . LEU A 1 187 ? 24.692 16.417 -68.602 1.00 92.19 187 LEU A N 1
ATOM 1441 C CA . LEU A 1 187 ? 24.467 16.175 -67.180 1.00 92.19 187 LEU A CA 1
ATOM 1442 C C . LEU A 1 187 ? 24.803 14.722 -66.829 1.00 92.19 187 LEU A C 1
ATOM 1444 O O . LEU A 1 187 ? 24.572 13.814 -67.636 1.00 92.19 187 LEU A O 1
ATOM 1448 N N . MET A 1 188 ? 25.346 14.536 -65.625 1.00 85.50 188 MET A N 1
ATOM 1449 C CA . MET A 1 188 ? 25.656 13.242 -65.008 1.00 85.50 188 MET A CA 1
ATOM 1450 C C . MET A 1 188 ? 24.691 12.964 -63.860 1.00 85.50 188 MET A C 1
ATOM 1452 O O . MET A 1 188 ? 24.385 13.927 -63.120 1.00 85.50 188 MET A O 1
#

Secondary structure (DSSP, 8-state):
--SSSS------GGGSBTTTEEEES--SSSTTS-EEEEEEEETTEEEEEEEEHHHHHHHHHHH-SSSEEEEEETTEEE-TT--EEESSPPP--EEEEEEE-TTTS-EEEEEE-TTHHHHHHHHH-HHHHHHHHHHHHHHHHHHHHHHHTS--HHHHHHHHHHTT----EEEEEE-TTT--EEEEEEE-

Solvent-accessible surface area (backbone atoms only — not comparable to full-atom values): 10908 Å² total; per-residue (Å²): 140,63,98,70,66,88,77,88,78,89,84,65,58,84,72,22,35,95,56,27,26,29,64,38,66,32,44,100,88,44,58,90,38,19,34,37,36,42,45,49,77,56,89,99,47,68,51,76,50,77,42,60,21,68,58,50,14,48,49,34,42,68,73,27,72,84,37,50,41,34,45,32,36,75,56,28,32,36,35,52,84,36,51,58,45,77,57,84,79,80,86,47,79,32,80,60,46,76,48,72,45,94,83,63,56,39,33,40,39,37,18,28,59,81,66,45,70,58,54,48,45,63,70,75,37,52,70,58,55,50,49,52,52,49,52,50,51,51,52,50,52,52,52,54,52,52,64,69,56,56,69,53,66,65,58,54,49,49,52,34,56,78,69,61,69,77,62,82,44,74,46,77,38,55,42,91,88,79,64,44,78,77,49,63,50,81,43,122

Sequence (188 aa):
SSLFGQFKEAVNAGDYHEGKLWLMNGNPVTPDTALLIYRLSDGPGGALTTLDGYHLSNILRLIGRQTLLMLQVGDNWLTADGQVHQGPLPALPVAHSVLESARYGFSVSAGYHEGETWRYMAAEYPPLFSLLIFFGAVSGAIGHFVQKRSTSPSHEMLRALEAGEFIAYFQPVVHADTKRWSGAEVLM

pLDDT: mean 90.89, std 6.59, range [59.41, 98.38]

Foldseek 3Di:
DDPVPDDDDDDDLVQAQVSFWHWDCDDPVGNRWIKIWGWDDDPPDIDIDIDTLQVVLVVQCVVQVQKWKWKAAPQWIDTVVRGIDGHDDDDQPAPWDKAADPPGRMIMIIHHDPPVVVVVCVVPPPVVVVVVVVVVVVVVVVVVVVVVPPPPVVVVVVVCVVVVVDDWDWAFDADPPPRDGPGTDTDD